Protein AF-A0A5J4PKK9-F1 (afdb_monomer_lite)

Structure (mmCIF, N/CA/C/O backbone):
data_AF-A0A5J4PKK9-F1
#
_entry.id   AF-A0A5J4PKK9-F1
#
loop_
_atom_site.group_PDB
_atom_site.id
_atom_site.type_symbol
_atom_site.label_atom_id
_atom_site.label_alt_id
_atom_site.label_comp_id
_atom_site.label_asym_id
_atom_site.label_entity_id
_atom_site.label_seq_id
_atom_site.pdbx_PDB_ins_code
_atom_site.Cartn_x
_atom_site.Cartn_y
_atom_site.Cartn_z
_atom_site.occupancy
_atom_site.B_iso_or_equiv
_atom_site.auth_seq_id
_atom_site.auth_comp_id
_atom_site.auth_asym_id
_atom_site.auth_atom_id
_atom_site.pdbx_PDB_model_num
ATOM 1 N N . MET A 1 1 ? 4.049 27.918 11.240 1.00 33.69 1 MET A N 1
ATOM 2 C CA . MET A 1 1 ? 5.369 27.566 10.671 1.00 33.69 1 MET A CA 1
ATOM 3 C C . MET A 1 1 ? 5.113 26.738 9.426 1.00 33.69 1 MET A C 1
ATOM 5 O O . MET A 1 1 ? 4.604 25.637 9.553 1.00 33.69 1 MET A O 1
ATOM 9 N N . GLY A 1 2 ? 5.313 27.313 8.240 1.00 38.47 2 GLY A N 1
ATOM 10 C CA . GL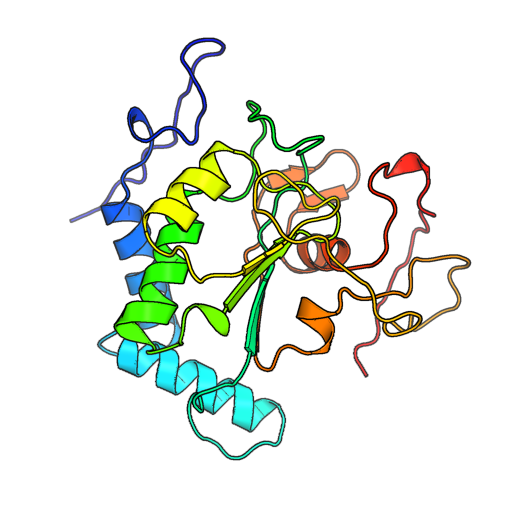Y A 1 2 ? 5.021 26.633 6.977 1.00 38.47 2 GLY A CA 1
ATOM 11 C C . GLY A 1 2 ? 6.139 25.664 6.612 1.00 38.47 2 GLY A C 1
ATOM 12 O O . GLY A 1 2 ? 7.240 26.099 6.280 1.00 38.47 2 GLY A O 1
ATOM 13 N N . THR A 1 3 ? 5.862 24.365 6.658 1.00 41.06 3 THR A N 1
ATOM 14 C CA . THR A 1 3 ? 6.683 23.339 6.014 1.00 41.06 3 THR A CA 1
ATOM 15 C C . THR A 1 3 ? 6.528 23.499 4.504 1.00 41.06 3 THR A C 1
ATOM 17 O O . THR A 1 3 ? 5.522 23.128 3.905 1.00 41.06 3 THR A O 1
ATOM 20 N N . ARG A 1 4 ? 7.515 24.135 3.864 1.00 40.94 4 ARG A N 1
ATOM 21 C CA . ARG A 1 4 ? 7.637 24.097 2.405 1.00 40.94 4 ARG A CA 1
ATOM 22 C C . ARG A 1 4 ? 8.024 22.671 2.023 1.00 40.94 4 ARG A C 1
ATOM 24 O O . ARG A 1 4 ? 9.187 22.308 2.175 1.00 40.94 4 ARG A O 1
ATOM 31 N N . PHE A 1 5 ? 7.074 21.900 1.496 1.00 39.59 5 PHE A N 1
ATOM 32 C CA . PHE A 1 5 ? 7.397 20.771 0.627 1.00 39.59 5 PHE A CA 1
ATOM 33 C C . PHE A 1 5 ? 8.309 21.306 -0.483 1.00 39.59 5 PHE A C 1
ATOM 35 O O . PHE A 1 5 ? 7.876 22.082 -1.336 1.00 39.59 5 PHE A O 1
ATOM 42 N N . ARG A 1 6 ? 9.603 20.981 -0.427 1.00 44.03 6 ARG A N 1
ATOM 43 C CA . ARG A 1 6 ? 10.509 21.242 -1.545 1.00 44.03 6 ARG A CA 1
ATOM 44 C C . ARG A 1 6 ? 10.214 20.185 -2.601 1.00 44.03 6 ARG A C 1
ATOM 46 O O . ARG A 1 6 ? 10.332 18.999 -2.312 1.00 44.03 6 ARG A O 1
ATOM 53 N N . CYS A 1 7 ? 9.829 20.608 -3.805 1.00 43.31 7 CYS A N 1
ATOM 54 C CA . CYS A 1 7 ? 9.870 19.711 -4.956 1.00 43.31 7 CYS A CA 1
ATOM 55 C C . CYS A 1 7 ? 11.296 19.167 -5.089 1.00 43.31 7 CYS A C 1
ATOM 57 O O . CYS A 1 7 ? 12.259 19.937 -5.049 1.00 43.31 7 CYS A O 1
ATOM 59 N N . CYS A 1 8 ? 11.418 17.847 -5.215 1.00 56.38 8 CYS A N 1
ATOM 60 C CA . CYS A 1 8 ? 12.684 17.194 -5.509 1.00 56.38 8 CYS A CA 1
ATOM 61 C C . CYS A 1 8 ? 13.122 17.622 -6.914 1.00 56.38 8 CYS A C 1
ATOM 63 O O . CYS A 1 8 ? 12.529 17.190 -7.898 1.00 56.38 8 CYS A O 1
ATOM 65 N N . ASN A 1 9 ? 14.141 18.475 -7.010 1.00 57.81 9 ASN A N 1
ATOM 66 C CA . ASN A 1 9 ? 14.854 18.689 -8.263 1.00 57.81 9 ASN A CA 1
ATOM 67 C C . ASN A 1 9 ? 16.024 17.708 -8.282 1.00 57.81 9 ASN A C 1
ATOM 69 O O . ASN A 1 9 ? 17.019 17.924 -7.590 1.00 57.81 9 ASN A O 1
ATOM 73 N N . VAL A 1 10 ? 15.876 16.620 -9.034 1.00 62.44 10 VAL A N 1
ATOM 74 C CA . VAL A 1 10 ? 16.968 15.687 -9.313 1.00 62.44 10 VAL A CA 1
ATOM 75 C C . VAL A 1 10 ? 17.405 15.898 -10.751 1.00 62.44 10 VAL A C 1
ATOM 77 O O . VAL A 1 10 ? 16.594 15.804 -11.669 1.00 62.44 10 VAL A O 1
ATOM 80 N N . GLU A 1 11 ? 18.677 16.235 -10.937 1.00 68.38 11 GLU A N 1
ATOM 81 C CA . GLU A 1 11 ? 19.290 16.271 -12.262 1.00 68.38 11 GLU A CA 1
ATOM 82 C C . GLU A 1 11 ? 19.591 14.843 -12.728 1.00 68.38 11 GLU A C 1
ATOM 84 O O . GLU A 1 11 ? 19.991 13.990 -11.930 1.00 68.38 11 GLU A O 1
ATOM 89 N N . ILE A 1 12 ? 19.413 14.590 -14.027 1.00 67.38 12 ILE A N 1
ATOM 90 C CA . ILE A 1 12 ? 19.696 13.288 -14.646 1.00 67.38 12 ILE A CA 1
ATOM 91 C C . ILE A 1 12 ? 21.139 12.876 -14.314 1.00 67.38 12 ILE A C 1
ATOM 93 O O . ILE A 1 12 ? 22.075 13.653 -14.506 1.00 67.38 12 ILE A O 1
ATOM 97 N N . GLY A 1 13 ? 21.317 11.654 -13.805 1.00 70.81 13 GLY A N 1
ATOM 98 C CA . GLY A 1 13 ? 22.627 11.105 -13.438 1.00 70.81 13 GLY A CA 1
ATOM 99 C C . GLY A 1 13 ? 23.162 11.492 -12.050 1.00 70.81 13 GLY A C 1
ATOM 100 O O . GLY A 1 13 ? 24.255 11.055 -11.700 1.00 70.81 13 GLY A O 1
ATOM 101 N N . GLN A 1 14 ? 22.424 12.261 -11.237 1.00 79.31 14 GLN A N 1
ATOM 102 C CA . GLN A 1 14 ? 22.826 12.624 -9.860 1.00 79.31 14 GLN A CA 1
ATOM 103 C C . GLN A 1 14 ? 22.218 11.717 -8.767 1.00 79.31 14 GLN A C 1
ATOM 105 O O . GLN A 1 14 ? 22.434 11.927 -7.567 1.00 79.31 14 GLN A O 1
ATOM 110 N N . GLY A 1 15 ? 21.474 10.687 -9.171 1.00 84.69 15 GLY A N 1
ATOM 111 C CA . GLY A 1 15 ? 20.795 9.731 -8.296 1.00 84.69 15 GLY A CA 1
ATOM 112 C C . GLY A 1 15 ? 19.304 9.639 -8.603 1.00 84.69 15 GLY A C 1
ATOM 113 O O . GLY A 1 15 ? 18.822 10.191 -9.589 1.00 84.69 15 GLY A O 1
ATOM 114 N N . TYR A 1 16 ? 18.567 8.955 -7.737 1.00 90.44 16 TYR A N 1
ATOM 115 C CA . TYR A 1 16 ? 17.128 8.770 -7.857 1.00 90.44 16 TYR A CA 1
ATOM 116 C C . TYR A 1 16 ? 16.347 9.721 -6.951 1.00 90.44 16 TYR A C 1
ATOM 118 O O . TYR A 1 16 ? 16.724 9.975 -5.806 1.00 90.44 16 TYR A O 1
ATOM 126 N N . TRP A 1 17 ? 15.196 10.197 -7.435 1.00 90.75 17 TRP A N 1
ATOM 127 C CA . TRP A 1 17 ? 14.310 11.119 -6.709 1.00 90.75 17 TRP A CA 1
ATOM 128 C C . TRP A 1 17 ? 13.837 10.596 -5.356 1.00 90.75 17 TRP A C 1
ATOM 130 O O . TRP A 1 17 ? 13.489 11.399 -4.498 1.00 90.75 17 TRP A O 1
ATOM 140 N N . PHE A 1 18 ? 13.820 9.278 -5.158 1.00 92.31 18 PHE A N 1
ATOM 141 C CA . PHE A 1 18 ? 13.386 8.635 -3.921 1.00 92.31 18 PHE A CA 1
ATOM 142 C C . PHE A 1 18 ? 14.517 8.429 -2.906 1.00 92.31 18 PHE A C 1
ATOM 144 O O . PHE A 1 18 ? 14.259 7.893 -1.835 1.00 92.31 18 PHE A O 1
ATOM 151 N N . GLU A 1 19 ? 15.760 8.822 -3.198 1.00 92.81 19 GLU A N 1
ATOM 152 C CA . GLU A 1 19 ? 16.855 8.708 -2.230 1.00 92.81 19 GLU A CA 1
ATOM 153 C C . GLU A 1 19 ? 16.626 9.598 -0.995 1.00 92.81 19 GLU A C 1
ATOM 155 O O . GLU A 1 19 ? 16.012 10.668 -1.065 1.00 92.81 19 GLU A O 1
ATOM 160 N N . ASP A 1 20 ? 17.186 9.190 0.149 1.00 92.94 20 ASP A N 1
ATOM 161 C CA . ASP A 1 20 ? 17.054 9.911 1.425 1.00 92.94 20 ASP A CA 1
ATOM 162 C C . ASP A 1 20 ? 17.622 11.338 1.372 1.00 92.94 20 ASP A C 1
ATOM 164 O O . ASP A 1 20 ? 17.128 12.229 2.056 1.00 92.94 20 ASP A O 1
ATOM 168 N N . LYS A 1 21 ? 18.617 11.605 0.519 1.00 91.12 21 LYS A N 1
ATOM 169 C CA . LYS A 1 21 ? 19.176 12.959 0.354 1.00 91.12 21 LYS A CA 1
ATOM 170 C C . LYS A 1 21 ? 18.181 13.960 -0.252 1.00 91.12 21 LYS A C 1
ATOM 172 O O . LYS A 1 21 ? 18.365 15.165 -0.091 1.00 91.12 21 LYS A O 1
ATOM 177 N N . TYR A 1 22 ? 17.130 13.475 -0.916 1.00 90.31 22 TYR A N 1
ATOM 178 C CA . TYR A 1 22 ? 16.074 14.298 -1.511 1.00 90.31 22 TYR A CA 1
ATOM 179 C C . TYR A 1 22 ? 14.757 14.254 -0.724 1.00 90.31 22 TYR A C 1
ATOM 181 O O . TYR A 1 22 ? 13.879 15.078 -0.969 1.00 90.31 22 TYR A O 1
ATOM 189 N N . ASN A 1 23 ? 14.618 13.344 0.247 1.00 92.69 23 ASN A N 1
ATOM 190 C CA . ASN A 1 23 ? 13.367 13.102 0.965 1.00 92.69 23 ASN A CA 1
ATOM 191 C C . ASN A 1 23 ? 13.578 13.090 2.477 1.00 92.69 23 ASN A C 1
ATOM 193 O O . ASN A 1 23 ? 14.449 12.402 3.000 1.00 92.69 23 ASN A O 1
ATOM 197 N N . ASN A 1 24 ? 12.710 13.782 3.210 1.00 95.06 24 ASN A N 1
ATOM 198 C CA . ASN A 1 24 ? 12.739 13.776 4.666 1.00 95.06 24 ASN A CA 1
ATOM 199 C C . ASN A 1 24 ? 11.670 12.822 5.227 1.00 95.06 24 ASN A C 1
ATOM 201 O O . ASN A 1 24 ? 10.468 13.022 5.034 1.00 95.06 24 ASN A O 1
ATOM 205 N N . GLN A 1 25 ? 12.101 11.785 5.953 1.00 96.88 25 GLN A N 1
ATOM 206 C CA . GLN A 1 25 ? 11.179 10.809 6.544 1.00 96.88 25 GLN A CA 1
ATOM 207 C C . GLN A 1 25 ? 10.268 11.422 7.620 1.00 96.88 25 GLN A C 1
ATOM 209 O O . GLN A 1 25 ? 9.112 11.022 7.730 1.00 96.88 25 GLN A O 1
ATOM 214 N N . ALA A 1 26 ? 10.755 12.386 8.405 1.00 97.12 26 ALA A N 1
ATOM 215 C CA . ALA A 1 26 ? 9.950 13.042 9.433 1.00 97.12 26 ALA A CA 1
ATOM 216 C C . ALA A 1 26 ? 8.824 13.883 8.813 1.00 97.12 26 A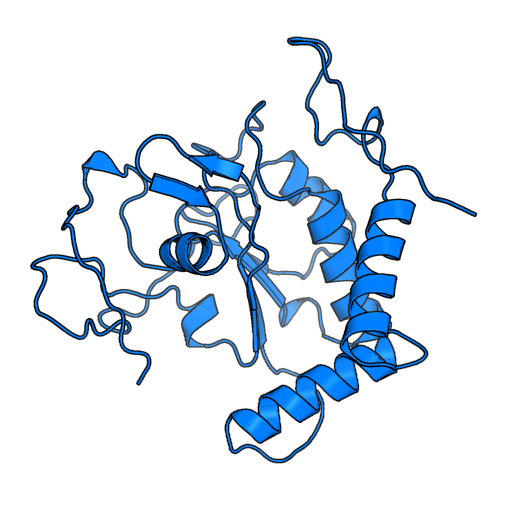LA A C 1
ATOM 218 O O . ALA A 1 26 ? 7.698 13.830 9.304 1.00 97.12 26 ALA A O 1
ATOM 219 N N . ASP A 1 27 ? 9.088 14.564 7.694 1.00 96.31 27 ASP A N 1
ATOM 220 C CA . ASP A 1 27 ? 8.056 15.295 6.946 1.00 96.31 27 ASP A CA 1
ATOM 221 C C . ASP A 1 27 ? 6.990 14.341 6.381 1.00 96.31 27 ASP A C 1
ATOM 223 O O . ASP A 1 27 ? 5.797 14.638 6.433 1.00 96.31 27 ASP A O 1
ATOM 227 N N . CYS A 1 28 ? 7.393 13.156 5.904 1.00 97.12 28 CYS A N 1
ATOM 228 C CA . CYS A 1 28 ? 6.462 12.120 5.441 1.00 97.12 28 CYS A CA 1
ATOM 229 C C . CYS A 1 28 ? 5.603 11.554 6.585 1.00 97.12 28 CYS A C 1
ATOM 231 O O . CYS A 1 28 ? 4.399 11.358 6.419 1.00 97.12 28 CYS A O 1
ATOM 233 N N . ASN A 1 29 ? 6.200 11.331 7.760 1.00 97.81 29 ASN A N 1
ATOM 234 C CA . ASN A 1 29 ? 5.474 10.900 8.957 1.00 97.81 29 ASN A CA 1
ATOM 235 C C . ASN A 1 29 ? 4.462 11.964 9.402 1.00 97.81 29 ASN A C 1
ATOM 237 O O . ASN A 1 29 ? 3.306 11.643 9.673 1.00 97.81 29 ASN A O 1
ATOM 241 N N . TRP A 1 30 ? 4.881 13.232 9.425 1.00 97.44 30 TRP A N 1
ATOM 242 C CA . TRP A 1 30 ? 4.014 14.369 9.722 1.00 97.44 30 TRP A CA 1
ATOM 243 C C . TRP A 1 30 ? 2.875 14.498 8.705 1.00 97.44 30 TRP A C 1
ATOM 245 O O . TRP A 1 30 ? 1.739 14.764 9.082 1.00 97.44 30 TRP A O 1
ATOM 255 N N . PHE A 1 31 ? 3.138 14.258 7.420 1.00 95.81 31 PHE A N 1
ATOM 256 C CA . PHE A 1 31 ? 2.101 14.300 6.394 1.00 95.81 31 PHE A CA 1
ATOM 257 C C . PHE A 1 31 ? 0.998 13.256 6.632 1.00 95.81 31 PHE A C 1
ATOM 259 O O . PHE A 1 31 ? -0.185 13.601 6.568 1.00 95.81 31 PHE A O 1
ATOM 266 N N . ILE A 1 32 ? 1.359 12.005 6.949 1.00 97.62 32 ILE A N 1
ATOM 267 C CA . ILE A 1 32 ? 0.381 10.954 7.288 1.00 97.62 32 ILE A CA 1
ATOM 268 C C . ILE A 1 32 ? -0.390 11.316 8.560 1.00 97.62 32 ILE A C 1
ATOM 270 O O . ILE A 1 32 ? -1.617 11.216 8.570 1.00 97.62 32 ILE A O 1
ATOM 274 N N . ASP A 1 33 ? 0.309 11.792 9.592 1.00 97.56 33 ASP A N 1
ATOM 275 C CA . ASP A 1 33 ? -0.298 12.265 10.837 1.00 97.56 33 ASP A CA 1
ATOM 276 C C . ASP A 1 33 ? -1.378 13.320 10.566 1.00 97.56 33 ASP A C 1
ATOM 278 O O . ASP A 1 33 ? -2.557 13.108 10.845 1.00 97.56 33 ASP A O 1
ATOM 282 N N . GLN A 1 34 ? -1.000 14.427 9.929 1.00 97.62 34 GLN A N 1
ATOM 283 C CA . GLN A 1 34 ? -1.916 15.533 9.667 1.00 97.62 34 GLN A CA 1
ATOM 284 C C . GLN A 1 34 ? -3.068 15.140 8.745 1.00 97.62 34 GLN A C 1
ATOM 286 O O . GLN A 1 34 ? -4.192 15.590 8.963 1.00 97.62 34 GLN A O 1
ATOM 291 N N . THR A 1 35 ? -2.820 14.273 7.760 1.00 96.00 35 THR A N 1
ATOM 292 C CA . THR A 1 35 ? -3.877 13.741 6.891 1.00 96.00 35 THR A CA 1
ATOM 293 C C . THR A 1 35 ? -4.934 13.004 7.708 1.00 96.00 35 THR A C 1
ATOM 295 O O . THR A 1 35 ? -6.127 13.262 7.543 1.00 96.00 35 THR A O 1
ATOM 298 N N . LEU A 1 36 ? -4.513 12.124 8.621 1.00 97.81 36 LEU A N 1
ATOM 299 C CA . LEU A 1 36 ? -5.426 11.379 9.483 1.00 97.81 36 LEU A CA 1
ATOM 300 C C . LEU A 1 36 ? -6.210 12.317 10.402 1.00 97.81 36 LEU A C 1
ATOM 302 O O . LEU A 1 36 ? -7.436 12.256 10.413 1.00 97.81 36 LEU A O 1
ATOM 306 N N . LEU A 1 37 ? -5.526 13.208 11.127 1.00 98.25 37 LEU A N 1
ATOM 307 C CA . LEU A 1 37 ? -6.170 14.101 12.097 1.00 98.25 37 LEU A CA 1
ATOM 308 C C . LEU A 1 37 ? -7.171 15.057 11.443 1.00 98.25 37 LEU A C 1
ATOM 310 O O . LEU A 1 37 ? -8.263 15.253 11.976 1.00 98.25 37 LEU A O 1
ATOM 314 N N . GLN A 1 38 ? -6.833 15.625 10.283 1.00 97.56 38 GLN A N 1
ATOM 315 C CA . GLN A 1 38 ? -7.731 16.528 9.560 1.00 97.56 38 GLN A CA 1
ATOM 316 C C . GLN A 1 38 ? -8.943 15.789 8.990 1.00 97.56 38 GLN A C 1
ATOM 318 O O . GLN A 1 38 ? -10.058 16.301 9.070 1.00 97.56 38 GLN A O 1
ATOM 323 N N . LEU A 1 39 ? -8.749 14.577 8.459 1.00 96.50 39 LEU A N 1
ATOM 324 C CA . LEU A 1 39 ? -9.838 13.770 7.908 1.00 96.50 39 LEU A CA 1
ATOM 325 C C . LEU A 1 39 ? -10.840 13.339 8.987 1.00 96.50 39 LEU A C 1
ATOM 327 O O . LEU A 1 39 ? -12.045 13.298 8.744 1.00 96.50 39 LEU A O 1
ATOM 331 N N . THR A 1 40 ? -10.355 12.990 10.177 1.00 97.44 40 THR A N 1
ATOM 332 C CA . THR A 1 40 ? -11.188 12.419 11.244 1.00 97.44 40 THR A CA 1
ATOM 333 C C . THR A 1 40 ? -11.655 13.451 12.269 1.00 97.44 40 THR A C 1
ATOM 335 O O . THR A 1 40 ? -12.601 13.169 13.016 1.00 97.44 40 THR A O 1
ATOM 338 N N . GLY A 1 41 ? -11.008 14.618 12.336 1.00 97.88 41 GLY A N 1
ATOM 339 C CA . GLY A 1 41 ? -11.207 15.631 13.373 1.00 97.88 41 GLY A CA 1
ATOM 340 C C . GLY A 1 41 ? -10.727 15.192 14.763 1.00 97.88 41 GLY A C 1
ATOM 341 O O . GLY A 1 41 ? -11.224 15.697 15.768 1.00 97.88 41 GLY A O 1
ATOM 342 N N . THR A 1 42 ? -9.832 14.203 14.848 1.00 98.00 42 THR A N 1
ATOM 343 C CA . THR A 1 42 ? -9.319 13.669 16.124 1.00 98.00 42 THR A CA 1
ATOM 344 C C . THR A 1 42 ? -7.995 14.316 16.527 1.00 98.00 42 THR A C 1
ATOM 346 O O . THR A 1 42 ? -7.361 15.000 15.733 1.00 98.00 42 THR A O 1
ATOM 349 N N . GLN A 1 43 ? -7.554 14.072 17.764 1.00 96.00 43 GLN A N 1
ATOM 350 C CA . GLN A 1 43 ? -6.359 14.715 18.334 1.00 96.00 43 GLN A CA 1
ATOM 351 C C . GLN A 1 43 ? -5.077 13.870 18.230 1.00 96.00 43 GLN A C 1
ATOM 353 O O . GLN A 1 43 ? -3.992 14.371 18.499 1.00 96.00 43 GLN A O 1
ATOM 358 N N . ASN A 1 44 ? -5.184 12.583 17.887 1.00 97.75 44 ASN A N 1
ATOM 359 C CA . ASN A 1 44 ? -4.037 11.694 17.660 1.00 97.75 44 ASN A CA 1
ATOM 360 C C . ASN A 1 44 ? -4.392 10.553 16.690 1.00 97.75 44 ASN A C 1
ATOM 362 O O . ASN A 1 44 ? -5.570 10.262 16.459 1.00 97.75 44 ASN A O 1
ATOM 366 N N . GLN A 1 45 ? -3.363 9.902 16.139 1.00 98.00 45 GLN A N 1
ATOM 367 C CA . GLN A 1 45 ? -3.507 8.860 15.115 1.00 98.00 45 GLN A CA 1
ATOM 368 C C . GLN A 1 45 ? -4.248 7.624 15.618 1.00 98.00 45 GLN A C 1
ATOM 370 O O . GLN A 1 45 ? -5.079 7.086 14.894 1.00 98.00 45 GLN A O 1
ATOM 375 N N . LYS A 1 46 ? -4.020 7.202 16.867 1.00 98.12 46 LYS A N 1
ATOM 376 C CA . LYS A 1 46 ? -4.745 6.073 17.466 1.00 98.12 46 LYS A CA 1
ATOM 377 C C . LYS A 1 46 ? -6.262 6.287 17.432 1.00 98.12 46 LYS A C 1
ATOM 379 O O . LYS A 1 46 ? -7.012 5.398 17.031 1.00 98.12 46 LYS A O 1
ATOM 384 N N . GLN A 1 47 ? -6.723 7.480 17.813 1.00 98.25 47 GLN A N 1
ATOM 385 C CA . GLN A 1 47 ? -8.138 7.850 17.714 1.00 98.25 47 GLN A CA 1
ATOM 386 C C . GLN A 1 47 ? -8.604 7.952 16.257 1.00 98.25 47 GLN A C 1
ATOM 388 O O . GLN A 1 47 ? -9.708 7.504 15.946 1.00 98.25 47 GLN A O 1
ATOM 393 N N . ALA A 1 48 ? -7.775 8.511 15.369 1.00 98.44 48 ALA A N 1
ATOM 394 C CA . ALA A 1 48 ? -8.094 8.637 13.951 1.00 98.44 48 ALA A CA 1
ATOM 395 C C . ALA A 1 48 ? -8.347 7.265 13.308 1.00 98.44 48 ALA A C 1
ATOM 397 O O . ALA A 1 48 ? -9.414 7.041 12.738 1.00 98.44 48 ALA A O 1
ATOM 398 N N . TRP A 1 49 ? -7.418 6.322 13.472 1.00 98.50 49 TRP A N 1
ATOM 399 C CA . TRP A 1 49 ? -7.552 4.958 12.966 1.00 98.50 49 TRP A CA 1
ATOM 400 C C . TRP A 1 49 ? -8.753 4.236 13.564 1.00 98.50 49 TRP A C 1
ATOM 402 O O . TRP A 1 49 ? -9.549 3.666 12.822 1.00 98.50 49 TRP A O 1
ATOM 412 N N . GLY A 1 50 ? -8.950 4.323 14.884 1.00 98.12 50 GLY A N 1
ATOM 413 C CA . GLY A 1 50 ? -10.125 3.746 15.540 1.00 98.12 50 GLY A CA 1
ATOM 414 C C . GLY A 1 50 ? -11.442 4.250 14.938 1.00 98.12 50 GLY A C 1
ATOM 415 O O . GLY A 1 50 ? -12.350 3.454 14.683 1.00 98.12 50 GLY A O 1
ATOM 416 N N . LYS A 1 51 ? -11.529 5.554 14.642 1.00 98.25 51 LYS A N 1
ATOM 417 C CA . LYS A 1 51 ? -12.691 6.164 13.986 1.00 98.25 51 LYS A CA 1
ATOM 418 C C . LYS A 1 51 ? -12.846 5.704 12.536 1.00 98.25 51 LYS A C 1
ATOM 420 O O . LYS A 1 51 ? -13.964 5.395 12.138 1.00 98.25 51 LYS A O 1
ATOM 425 N N . LEU A 1 52 ? -11.758 5.619 11.767 1.00 98.06 52 LEU A N 1
ATOM 426 C CA . LEU A 1 52 ? -11.788 5.145 10.378 1.00 98.06 52 LEU A CA 1
ATOM 427 C C . LEU A 1 52 ? -12.246 3.687 10.277 1.00 98.06 52 LEU A C 1
ATOM 429 O O . LEU A 1 52 ? -13.131 3.397 9.477 1.00 98.06 52 LEU A O 1
ATOM 433 N N . PHE A 1 53 ? -11.712 2.791 11.111 1.00 98.31 53 PHE A N 1
ATOM 434 C CA . PHE A 1 53 ? -12.134 1.389 11.138 1.00 98.31 53 PHE A CA 1
ATOM 435 C C . PHE A 1 53 ? -13.598 1.243 11.553 1.00 98.31 53 PHE A C 1
ATOM 437 O O . PHE A 1 53 ? -14.359 0.566 10.869 1.00 98.31 53 PHE A O 1
ATOM 444 N N . SER A 1 54 ? -14.019 1.940 12.614 1.00 97.94 54 SER A N 1
ATOM 445 C CA . SER A 1 54 ? -15.415 1.884 13.076 1.00 97.94 54 SER A CA 1
ATOM 446 C C . SER A 1 54 ? -16.383 2.395 12.013 1.00 97.94 54 SER A C 1
ATOM 448 O O . SER A 1 54 ? -17.394 1.752 11.737 1.00 97.94 54 SER A O 1
ATOM 450 N N . TYR A 1 55 ? -16.037 3.510 11.362 1.00 97.69 55 TYR A N 1
ATOM 451 C CA . TYR A 1 55 ? -16.820 4.066 10.264 1.00 97.69 55 TYR A CA 1
ATOM 452 C C . TYR A 1 55 ? -16.877 3.114 9.066 1.00 97.69 55 TYR A C 1
ATOM 454 O O . TYR A 1 55 ? -17.950 2.889 8.512 1.00 97.69 55 TYR A O 1
ATOM 462 N N . HIS A 1 56 ? -15.743 2.526 8.672 1.00 96.62 56 HIS A N 1
ATOM 463 C CA . HIS A 1 56 ? -15.699 1.546 7.590 1.00 96.62 56 HIS A CA 1
ATOM 464 C C . HIS A 1 56 ? -16.591 0.339 7.896 1.00 96.62 56 HIS A C 1
ATOM 466 O O . HIS A 1 56 ? -17.398 -0.054 7.056 1.00 96.62 56 HIS A O 1
ATOM 472 N N . ASN A 1 57 ? -16.496 -0.213 9.104 1.00 97.12 57 ASN A N 1
ATOM 473 C CA . ASN A 1 57 ? -17.293 -1.359 9.523 1.00 97.12 57 ASN A CA 1
ATOM 474 C C . ASN A 1 57 ? -18.792 -1.043 9.512 1.00 97.12 57 ASN A C 1
ATOM 476 O O . ASN A 1 57 ? -19.566 -1.798 8.927 1.00 97.12 57 ASN A O 1
ATOM 480 N N . GLU A 1 58 ? -19.195 0.111 10.044 1.00 96.88 58 GLU A N 1
ATOM 481 C CA . GLU A 1 58 ? -20.586 0.573 9.995 1.00 96.88 58 GLU A CA 1
ATOM 482 C C . GLU A 1 58 ? -21.103 0.710 8.554 1.00 96.88 58 GLU A C 1
ATOM 484 O O . GLU A 1 58 ? -22.196 0.241 8.235 1.00 96.88 58 GLU A O 1
ATOM 489 N N . LYS A 1 59 ? -20.313 1.306 7.649 1.00 96.44 59 LYS A N 1
ATOM 490 C CA . LYS A 1 59 ? -20.704 1.473 6.238 1.00 96.44 59 LYS A CA 1
ATOM 491 C C . LYS A 1 59 ? -20.785 0.169 5.455 1.00 96.44 59 LYS A C 1
ATOM 493 O O . LYS A 1 59 ? -21.477 0.138 4.443 1.00 96.44 59 LYS A O 1
ATOM 498 N N . ASN A 1 60 ? -20.153 -0.893 5.942 1.00 94.00 60 ASN A N 1
ATOM 499 C CA . ASN A 1 60 ? -20.239 -2.235 5.371 1.00 94.00 60 ASN A CA 1
ATOM 500 C C . ASN A 1 60 ? -21.204 -3.149 6.150 1.00 94.00 60 ASN A C 1
ATOM 502 O O . ASN A 1 60 ? -21.119 -4.370 6.044 1.00 94.00 60 ASN A O 1
ATOM 506 N N . GLY A 1 61 ? -22.114 -2.582 6.954 1.00 94.31 61 GLY A N 1
ATOM 507 C CA . GLY A 1 61 ? -23.150 -3.338 7.670 1.00 94.31 61 GLY A CA 1
ATOM 508 C C . GLY A 1 61 ? -22.634 -4.198 8.829 1.00 94.31 61 GLY A C 1
ATOM 509 O O . GLY A 1 61 ? -23.388 -5.004 9.377 1.00 94.31 61 GLY A O 1
ATOM 510 N N . LYS A 1 62 ? -21.366 -4.037 9.224 1.00 93.12 62 LYS A N 1
ATOM 511 C CA . LYS A 1 62 ? -20.783 -4.654 10.420 1.00 93.12 62 LYS A CA 1
ATOM 512 C C . LYS A 1 62 ? -21.085 -3.783 11.650 1.00 93.12 62 LYS A C 1
ATOM 514 O O . LYS A 1 62 ? -21.519 -2.635 11.547 1.00 93.12 62 LYS A O 1
ATOM 519 N N . ALA A 1 63 ? -20.841 -4.320 12.846 1.00 91.38 63 ALA A N 1
ATOM 520 C CA . ALA A 1 63 ? -20.935 -3.527 14.072 1.00 91.38 63 ALA A CA 1
ATOM 521 C C . ALA A 1 63 ? -19.960 -2.336 14.021 1.00 91.38 63 ALA A C 1
ATOM 523 O O . ALA A 1 63 ? -18.824 -2.502 13.581 1.00 91.38 63 ALA A O 1
ATOM 524 N N . SER A 1 64 ? -20.377 -1.165 14.521 1.00 92.81 64 SER A N 1
ATOM 525 C CA . SER A 1 64 ? -19.530 0.038 14.606 1.00 92.81 64 SER A CA 1
ATOM 526 C C . SER A 1 64 ? -18.458 -0.132 15.693 1.00 92.81 64 SER A C 1
ATOM 528 O O . SER A 1 64 ? -18.562 0.369 16.813 1.00 92.81 64 SER A O 1
ATOM 530 N N . LYS A 1 65 ? -17.457 -0.956 15.385 1.00 93.50 65 LYS A N 1
ATOM 531 C CA . LYS A 1 65 ? -16.297 -1.279 16.215 1.00 93.50 65 LYS A CA 1
ATOM 532 C C . LYS A 1 65 ? -15.030 -1.029 15.410 1.00 93.50 65 LYS A C 1
ATOM 534 O O . LYS A 1 65 ? -15.029 -1.195 14.192 1.00 93.50 65 LYS A O 1
ATOM 539 N N . GLY A 1 66 ? -13.958 -0.654 16.102 1.00 94.69 66 GLY A N 1
ATOM 540 C CA . GLY A 1 66 ? -12.642 -0.501 15.488 1.00 94.69 66 GLY A CA 1
ATOM 541 C C . GLY A 1 66 ? -12.035 -1.838 15.056 1.00 94.69 66 GLY A C 1
ATOM 542 O O . GLY A 1 66 ? -12.664 -2.886 15.191 1.00 94.69 66 GLY A O 1
ATOM 543 N N . TYR A 1 67 ? -10.790 -1.775 14.584 1.00 97.00 67 TYR A N 1
ATOM 544 C CA . TYR A 1 67 ? -10.008 -2.940 14.173 1.00 97.00 67 TYR A CA 1
ATOM 545 C C . TYR A 1 67 ? -9.989 -4.043 15.238 1.00 97.00 67 TYR A C 1
ATOM 547 O O . TYR A 1 67 ? -9.762 -3.788 16.427 1.00 97.00 67 TYR A O 1
ATOM 555 N N . VAL A 1 68 ? -10.184 -5.277 14.787 1.00 95.88 68 VAL A N 1
ATOM 556 C CA . VAL A 1 68 ? -10.061 -6.495 15.580 1.00 95.88 68 VAL A CA 1
ATOM 557 C C . VAL A 1 68 ? -8.770 -7.205 15.189 1.00 95.88 68 VAL A C 1
ATOM 559 O O . VAL A 1 68 ? -8.436 -7.348 14.017 1.00 95.88 68 VAL A O 1
ATOM 562 N N . LYS A 1 69 ? -8.021 -7.673 16.192 1.00 96.38 69 LYS A N 1
ATOM 563 C CA . LYS A 1 69 ? -6.748 -8.361 15.968 1.00 96.38 69 LYS A CA 1
ATOM 564 C C . LYS A 1 69 ? -6.930 -9.549 15.016 1.00 96.38 69 LYS A C 1
ATOM 566 O O . LYS A 1 69 ? -7.701 -10.456 15.317 1.00 96.38 69 LYS A O 1
ATOM 571 N N . GLY A 1 70 ? -6.151 -9.557 13.936 1.00 97.00 70 GLY A N 1
ATOM 572 C CA . GLY A 1 70 ? -6.164 -10.606 12.917 1.00 97.00 70 GLY A CA 1
ATOM 573 C C . GLY A 1 70 ? -6.899 -10.211 11.637 1.00 97.00 70 GLY A C 1
ATOM 574 O O . GLY A 1 70 ? -6.764 -10.922 10.645 1.00 97.00 70 GLY A O 1
ATOM 575 N N . GLU A 1 71 ? -7.634 -9.094 11.635 1.00 98.19 71 GLU A N 1
ATOM 576 C CA . GLU A 1 71 ? -8.205 -8.546 10.403 1.00 98.19 71 GLU A CA 1
ATOM 577 C C . GLU A 1 71 ? -7.090 -8.122 9.432 1.00 98.19 71 GLU A C 1
ATOM 579 O O . GLU A 1 71 ? -6.054 -7.581 9.831 1.00 98.19 71 GLU A O 1
ATOM 584 N N . LYS A 1 72 ? -7.288 -8.373 8.139 1.00 98.69 72 LYS A N 1
ATOM 585 C CA . LYS A 1 72 ? -6.271 -8.151 7.105 1.00 98.69 72 LYS A CA 1
ATOM 586 C C . LYS A 1 72 ? -6.375 -6.747 6.512 1.00 98.69 72 LYS A C 1
ATOM 588 O O . LYS A 1 72 ? -7.455 -6.313 6.109 1.00 98.69 72 LYS A O 1
ATOM 593 N N . ILE A 1 73 ? -5.239 -6.063 6.378 1.00 98.81 73 ILE A N 1
ATOM 594 C CA . ILE A 1 73 ? -5.134 -4.773 5.686 1.00 98.81 73 ILE A CA 1
ATOM 595 C C . ILE A 1 73 ? -4.267 -4.926 4.441 1.00 98.81 73 ILE A C 1
ATOM 597 O O . ILE A 1 73 ? -3.088 -5.265 4.539 1.00 98.81 73 ILE A O 1
ATOM 601 N N . THR A 1 74 ? -4.811 -4.580 3.278 1.00 98.69 74 THR A N 1
ATOM 602 C CA . THR A 1 74 ? -4.049 -4.565 2.024 1.00 98.69 74 THR A CA 1
ATOM 603 C C . THR A 1 74 ? -3.914 -3.146 1.488 1.00 98.69 74 THR A C 1
ATOM 605 O O . THR A 1 74 ? -4.884 -2.402 1.354 1.00 98.69 74 THR A O 1
ATOM 608 N N . ILE A 1 75 ? -2.685 -2.751 1.171 1.00 98.50 75 ILE A N 1
ATOM 609 C CA . ILE A 1 75 ? -2.329 -1.423 0.682 1.00 98.50 75 ILE A CA 1
ATOM 610 C C . ILE A 1 75 ? -1.959 -1.548 -0.794 1.00 98.50 75 ILE A C 1
ATOM 612 O O . ILE A 1 75 ? -0.931 -2.143 -1.122 1.00 98.50 75 ILE A O 1
ATOM 616 N N . LYS A 1 76 ? -2.751 -0.953 -1.695 1.00 97.19 76 LYS A N 1
ATOM 617 C CA . LYS A 1 76 ? -2.366 -0.830 -3.108 1.00 97.19 76 LYS A CA 1
ATOM 618 C C . LYS A 1 76 ? -1.366 0.304 -3.267 1.00 97.19 76 LYS A C 1
ATOM 620 O O . LYS A 1 76 ? -1.763 1.469 -3.355 1.00 97.19 76 LYS A O 1
ATOM 625 N N . ILE A 1 77 ? -0.085 -0.038 -3.340 1.00 95.62 77 ILE A N 1
ATOM 626 C CA . ILE A 1 77 ? 0.972 0.901 -3.728 1.00 95.62 77 ILE A CA 1
ATOM 627 C C . ILE A 1 77 ? 1.017 1.017 -5.252 1.00 95.62 77 ILE A C 1
ATOM 629 O O . ILE A 1 77 ? 0.710 0.064 -5.964 1.00 95.62 77 ILE A O 1
ATOM 633 N N . ASN A 1 78 ? 1.333 2.205 -5.764 1.00 91.75 78 ASN A N 1
ATOM 634 C CA . ASN A 1 78 ? 1.396 2.462 -7.202 1.00 91.75 78 ASN A CA 1
ATOM 635 C C . ASN A 1 78 ? 2.833 2.297 -7.719 1.00 91.75 78 ASN A C 1
ATOM 637 O O . ASN A 1 78 ? 3.661 3.181 -7.515 1.00 91.75 78 ASN A O 1
ATOM 641 N N . GLN A 1 79 ? 3.115 1.181 -8.388 1.00 92.56 79 GLN A N 1
ATOM 642 C CA . GLN A 1 79 ? 4.395 0.871 -9.034 1.00 92.56 79 GLN A CA 1
ATOM 643 C C . GLN A 1 79 ? 4.246 0.816 -10.563 1.00 92.56 79 GLN A C 1
ATOM 645 O O . GLN A 1 79 ? 4.906 0.040 -11.247 1.00 92.56 79 GLN A O 1
ATOM 650 N N . ASN A 1 80 ? 3.337 1.615 -11.133 1.00 87.12 80 ASN A N 1
ATOM 651 C CA . ASN A 1 80 ? 2.888 1.460 -12.520 1.00 87.12 80 ASN A CA 1
ATOM 652 C C . ASN A 1 80 ? 3.987 1.542 -13.591 1.00 87.12 80 ASN A C 1
ATOM 654 O O . ASN A 1 80 ? 3.746 1.061 -14.701 1.00 87.12 80 ASN A O 1
ATOM 658 N N . ASN A 1 81 ? 5.159 2.104 -13.282 1.00 88.12 81 ASN A N 1
ATOM 659 C CA . ASN A 1 81 ? 6.260 2.249 -14.235 1.00 88.12 81 ASN A CA 1
ATOM 660 C C . ASN A 1 81 ? 7.422 1.274 -13.968 1.00 88.12 81 ASN A C 1
ATOM 662 O O . ASN A 1 81 ? 8.534 1.521 -14.425 1.00 88.12 81 ASN A O 1
ATOM 666 N N . THR A 1 82 ? 7.208 0.200 -13.203 1.00 92.38 82 THR A N 1
ATOM 667 C CA . THR A 1 82 ? 8.262 -0.783 -12.922 1.00 92.38 82 THR A CA 1
ATOM 668 C C . THR A 1 82 ? 8.193 -1.983 -13.864 1.00 92.38 82 THR A C 1
ATOM 670 O O . THR A 1 82 ? 7.127 -2.544 -14.134 1.00 92.38 82 THR A O 1
ATOM 673 N N . TYR A 1 83 ? 9.364 -2.406 -14.343 1.00 91.44 83 TYR A N 1
ATOM 674 C CA . TYR A 1 83 ? 9.527 -3.538 -15.268 1.00 91.44 83 TYR A CA 1
ATOM 675 C C . TYR A 1 83 ? 10.314 -4.709 -14.660 1.00 91.44 83 TYR A C 1
ATOM 677 O O . TYR A 1 83 ? 10.379 -5.776 -15.261 1.00 91.44 83 TYR A O 1
ATOM 685 N N . SER A 1 84 ? 10.915 -4.501 -13.488 1.00 95.31 84 SER A N 1
ATOM 686 C CA . SER A 1 84 ? 11.637 -5.492 -12.685 1.00 95.31 84 SER A CA 1
ATOM 687 C C . SER A 1 84 ? 11.756 -4.976 -11.243 1.00 95.31 84 SER A C 1
ATOM 689 O O . SER A 1 84 ? 11.297 -3.866 -10.960 1.00 95.31 84 SER A O 1
ATOM 691 N N . HIS A 1 85 ? 12.387 -5.737 -10.342 1.00 97.38 85 HIS A N 1
ATOM 692 C CA . HIS A 1 85 ? 12.729 -5.246 -9.000 1.00 97.38 85 HIS A CA 1
ATOM 693 C C . HIS A 1 85 ? 13.813 -4.157 -9.010 1.00 97.38 85 HIS A C 1
ATOM 695 O O . HIS A 1 85 ? 13.910 -3.397 -8.049 1.00 97.38 85 HIS A O 1
ATOM 701 N N . SER A 1 86 ? 14.595 -4.029 -10.088 1.00 96.62 86 SER A N 1
ATOM 702 C CA . SER A 1 86 ? 15.619 -2.992 -10.173 1.00 96.62 86 SER A CA 1
ATOM 703 C C . SER A 1 86 ? 15.003 -1.596 -10.148 1.00 96.62 86 SER A C 1
ATOM 705 O O . SER A 1 86 ? 13.983 -1.317 -10.786 1.00 96.62 86 SER A O 1
ATOM 707 N N . ASP A 1 87 ? 15.661 -0.712 -9.409 1.00 94.69 87 ASP A N 1
ATOM 708 C CA . ASP A 1 87 ? 15.293 0.691 -9.314 1.00 94.69 87 ASP A CA 1
ATOM 709 C C . ASP A 1 87 ? 15.408 1.415 -10.668 1.00 94.69 87 ASP A C 1
ATOM 711 O O . ASP A 1 87 ? 16.205 1.054 -11.535 1.00 94.69 87 ASP A O 1
ATOM 715 N N . SER A 1 88 ? 14.591 2.454 -10.853 1.00 90.75 88 SER A N 1
ATOM 716 C CA . SER A 1 88 ? 14.586 3.289 -12.059 1.00 90.75 88 SER A CA 1
ATOM 717 C C . SER A 1 88 ? 14.199 4.727 -11.724 1.00 90.75 88 SER A C 1
ATOM 719 O O . SER A 1 88 ? 13.639 4.997 -10.666 1.00 90.75 88 SER A O 1
ATOM 721 N N . GLU A 1 89 ? 14.456 5.659 -12.640 1.00 87.81 89 GLU A N 1
ATOM 722 C CA . GLU A 1 89 ? 14.139 7.085 -12.459 1.00 87.81 89 GLU A CA 1
ATOM 723 C C . GLU A 1 89 ? 12.630 7.384 -12.473 1.00 87.81 89 GLU A C 1
ATOM 725 O O . GLU A 1 89 ? 12.197 8.490 -12.145 1.00 87.81 89 GLU A O 1
ATOM 730 N N . GLU A 1 90 ? 11.811 6.392 -12.817 1.00 87.06 90 GLU A N 1
ATOM 731 C CA . GLU A 1 90 ? 10.375 6.538 -12.960 1.00 87.06 90 GLU A CA 1
ATOM 732 C C . GLU A 1 90 ? 9.667 6.892 -11.642 1.00 87.06 90 GLU A C 1
ATOM 734 O O . GLU A 1 90 ? 9.968 6.385 -10.556 1.00 87.06 90 GLU A O 1
ATOM 739 N N . LEU A 1 91 ? 8.644 7.743 -11.743 1.00 87.06 91 LEU A N 1
ATOM 740 C CA . LEU A 1 91 ? 7.847 8.176 -10.592 1.00 87.06 91 LEU A CA 1
ATOM 741 C C . LEU A 1 91 ? 6.832 7.108 -10.165 1.00 87.06 91 LEU A C 1
ATOM 743 O O . LEU A 1 91 ? 5.777 6.954 -10.786 1.00 87.06 91 LEU A O 1
ATOM 747 N N . ASN A 1 92 ? 7.130 6.421 -9.068 1.00 90.75 92 ASN A N 1
ATOM 748 C CA . ASN A 1 92 ? 6.275 5.432 -8.409 1.00 90.75 92 ASN A CA 1
ATOM 749 C C . ASN A 1 92 ? 5.898 5.892 -6.985 1.00 90.75 92 ASN A C 1
ATOM 751 O O . ASN A 1 92 ? 6.138 7.040 -6.606 1.00 90.75 92 ASN A O 1
ATOM 755 N N . ALA A 1 93 ? 5.266 5.027 -6.188 1.00 92.38 93 ALA A N 1
ATOM 756 C CA . ALA A 1 93 ? 4.947 5.335 -4.796 1.00 92.38 93 ALA A CA 1
ATOM 757 C C . ALA A 1 93 ? 6.223 5.693 -4.019 1.00 92.38 93 ALA A C 1
ATOM 759 O O . ALA A 1 93 ? 7.202 4.950 -4.063 1.00 92.38 93 ALA A O 1
ATOM 760 N N . SER A 1 94 ? 6.194 6.819 -3.298 1.00 94.56 94 SER A N 1
ATOM 761 C CA . SER A 1 94 ? 7.318 7.252 -2.463 1.00 94.56 94 SER A CA 1
ATOM 762 C C . SER A 1 94 ? 7.597 6.212 -1.369 1.00 94.56 94 SER A C 1
ATOM 764 O O . SER A 1 94 ? 6.713 5.964 -0.540 1.00 94.56 94 SER A O 1
ATOM 766 N N . PRO A 1 95 ? 8.817 5.646 -1.310 1.00 96.94 95 PRO A N 1
ATOM 767 C CA . PRO A 1 95 ? 9.228 4.729 -0.249 1.00 96.94 95 PRO A CA 1
ATOM 768 C C . PRO A 1 95 ? 9.009 5.300 1.156 1.00 96.94 95 PRO A C 1
ATOM 770 O O . PRO A 1 95 ? 8.595 4.587 2.067 1.00 96.94 95 PRO A O 1
ATOM 773 N N . HIS A 1 96 ? 9.229 6.604 1.332 1.00 97.69 96 HIS A N 1
ATOM 774 C CA . HIS A 1 96 ? 9.069 7.303 2.607 1.00 97.69 96 HIS A CA 1
ATOM 775 C C . HIS A 1 96 ? 7.610 7.419 3.034 1.00 97.69 96 HIS A C 1
ATOM 777 O O . HIS A 1 96 ? 7.314 7.251 4.217 1.00 97.69 96 HIS A O 1
ATOM 783 N N . ILE A 1 97 ? 6.697 7.670 2.091 1.00 97.56 97 ILE A N 1
ATOM 784 C CA . ILE A 1 97 ? 5.254 7.724 2.364 1.00 97.56 97 ILE A CA 1
ATOM 785 C C . ILE A 1 97 ? 4.708 6.326 2.660 1.00 97.56 97 ILE A C 1
ATOM 787 O O . ILE A 1 97 ? 3.917 6.170 3.590 1.00 97.56 97 ILE A O 1
ATOM 791 N N . VAL A 1 98 ? 5.163 5.299 1.932 1.00 98.31 98 VAL A N 1
ATOM 792 C CA . VAL A 1 98 ? 4.802 3.903 2.227 1.00 98.31 98 VAL A CA 1
ATOM 793 C C . VAL A 1 98 ? 5.265 3.526 3.634 1.00 98.31 98 VAL A C 1
ATOM 795 O O . VAL A 1 98 ? 4.458 3.051 4.432 1.00 98.31 98 VAL A O 1
ATOM 798 N N . LEU A 1 99 ? 6.525 3.811 3.979 1.00 98.75 99 LEU A N 1
ATOM 799 C CA . LEU A 1 99 ? 7.057 3.547 5.315 1.00 98.75 99 LEU A CA 1
ATOM 800 C C . LEU A 1 99 ? 6.307 4.329 6.408 1.00 98.75 99 LEU A C 1
ATOM 802 O O . LEU A 1 99 ? 6.027 3.770 7.468 1.00 98.75 99 LEU A O 1
ATOM 806 N N . ALA A 1 100 ? 5.952 5.592 6.155 1.00 98.69 100 ALA A N 1
ATOM 807 C CA . ALA A 1 100 ? 5.184 6.418 7.086 1.00 98.69 100 ALA A CA 1
ATOM 808 C C . ALA A 1 100 ? 3.784 5.841 7.347 1.00 98.69 100 ALA A C 1
ATOM 810 O O . ALA A 1 100 ? 3.347 5.775 8.498 1.00 98.69 100 ALA A O 1
ATOM 811 N N . LEU A 1 101 ? 3.095 5.369 6.302 1.00 98.75 101 LEU A N 1
ATOM 812 C CA . LEU A 1 101 ? 1.794 4.720 6.448 1.00 98.75 101 LEU A CA 1
ATOM 813 C C . LEU A 1 101 ? 1.905 3.409 7.236 1.00 98.75 101 LEU A C 1
ATOM 815 O O . LEU A 1 101 ? 1.114 3.188 8.152 1.00 98.75 101 LEU A O 1
ATOM 819 N N . LEU A 1 102 ? 2.892 2.565 6.916 1.00 98.88 102 LEU A N 1
ATOM 820 C CA . LEU A 1 102 ? 3.149 1.331 7.664 1.00 98.88 102 LEU A CA 1
ATOM 821 C C . LEU A 1 102 ? 3.409 1.636 9.143 1.00 98.88 102 LEU A C 1
ATOM 823 O O . LEU A 1 102 ? 2.795 1.028 10.015 1.00 98.88 102 LEU A O 1
ATOM 827 N N . ALA A 1 103 ? 4.253 2.629 9.433 1.00 98.81 103 ALA A N 1
ATOM 828 C CA . ALA A 1 103 ? 4.543 3.044 10.800 1.00 98.81 103 ALA A CA 1
ATOM 829 C C . ALA A 1 103 ? 3.292 3.522 11.545 1.00 98.81 103 ALA A C 1
ATOM 831 O O . ALA A 1 103 ? 3.120 3.171 12.709 1.00 98.81 103 ALA A O 1
ATOM 832 N N . SER A 1 104 ? 2.413 4.273 10.881 1.00 98.75 104 SER A N 1
ATOM 833 C CA . SER A 1 104 ? 1.148 4.729 11.460 1.00 98.75 104 SER A CA 1
ATOM 834 C C . SER A 1 104 ? 0.203 3.559 11.773 1.00 98.75 104 SER A C 1
ATOM 836 O O . SER A 1 104 ? -0.303 3.448 12.889 1.00 98.75 104 SER A O 1
ATOM 838 N N . LEU A 1 105 ? 0.016 2.626 10.835 1.00 98.81 105 LEU A N 1
ATOM 839 C CA . LEU A 1 105 ? -0.825 1.440 11.043 1.00 98.81 105 LEU A CA 1
ATOM 840 C C . LEU A 1 105 ? -0.297 0.539 12.168 1.00 98.81 105 LEU A C 1
ATOM 842 O O . LEU A 1 105 ? -1.059 0.070 13.011 1.00 98.81 105 LEU A O 1
ATOM 846 N N . ILE A 1 106 ? 1.013 0.303 12.202 1.00 98.75 106 ILE A N 1
ATOM 847 C CA . ILE A 1 106 ? 1.618 -0.638 13.149 1.00 98.75 106 ILE A CA 1
ATOM 848 C C . ILE A 1 106 ? 1.718 -0.020 14.544 1.00 98.75 106 ILE A C 1
ATOM 850 O O . ILE A 1 106 ? 1.283 -0.628 15.521 1.00 98.75 106 ILE A O 1
ATOM 854 N N . ASN A 1 107 ? 2.271 1.191 14.653 1.00 98.56 107 ASN A N 1
ATOM 855 C CA . ASN A 1 107 ? 2.589 1.782 15.954 1.00 98.56 107 ASN A CA 1
ATOM 856 C C . ASN A 1 107 ? 1.385 2.490 16.589 1.00 98.56 107 ASN A C 1
ATOM 858 O O . ASN A 1 107 ? 1.232 2.439 17.807 1.00 98.56 107 ASN A O 1
ATOM 862 N N . GLU A 1 108 ? 0.523 3.123 15.786 1.00 98.38 108 GLU A N 1
ATOM 863 C CA . GLU A 1 108 ? -0.586 3.939 16.300 1.00 98.38 108 GLU A CA 1
ATOM 864 C C . GLU A 1 108 ? -1.926 3.208 16.232 1.00 98.38 108 GLU A C 1
ATOM 866 O O . GLU A 1 108 ? -2.719 3.268 17.175 1.00 98.38 108 GLU A O 1
ATOM 871 N N . ALA A 1 109 ? -2.184 2.492 15.132 1.00 98.06 109 ALA A N 1
ATOM 872 C CA . ALA A 1 109 ? -3.408 1.709 14.972 1.00 98.06 109 ALA A CA 1
ATOM 873 C C . ALA A 1 109 ? -3.335 0.329 15.653 1.00 98.06 109 ALA A C 1
ATOM 875 O O . ALA A 1 109 ? -4.372 -0.287 15.899 1.00 98.06 109 ALA A O 1
ATOM 876 N N . GLY A 1 110 ? -2.128 -0.144 15.990 1.00 98.00 110 GLY A N 1
ATOM 877 C CA . GLY A 1 110 ? -1.906 -1.428 16.658 1.00 98.00 110 GLY A CA 1
ATOM 878 C C . GLY A 1 110 ? -2.117 -2.646 15.756 1.00 98.00 110 GLY A C 1
ATOM 879 O O . GLY A 1 110 ? -2.409 -3.735 16.254 1.00 98.00 110 GLY A O 1
ATOM 880 N N . VAL A 1 111 ? -1.999 -2.475 14.437 1.00 98.69 111 VAL A N 1
ATOM 881 C CA . VAL A 1 111 ? -2.137 -3.565 13.466 1.00 98.69 111 VAL A CA 1
ATOM 882 C C . VAL A 1 111 ? -0.853 -4.394 13.460 1.00 98.69 111 VAL A C 1
ATOM 884 O O . VAL A 1 111 ? 0.253 -3.863 13.352 1.00 98.69 111 VAL A O 1
ATOM 887 N N . SER A 1 112 ? -0.990 -5.712 13.580 1.00 98.62 112 SER A N 1
ATOM 888 C CA . SER A 1 112 ? 0.148 -6.629 13.527 1.00 98.62 112 SER A CA 1
ATOM 889 C C . SER A 1 112 ? 0.740 -6.661 12.114 1.00 98.62 112 SER A C 1
ATOM 891 O O . SER A 1 112 ? -0.001 -6.678 11.133 1.00 98.62 112 SER A O 1
ATOM 893 N N . GLN A 1 113 ? 2.071 -6.655 12.001 1.00 98.75 113 GLN A N 1
ATOM 894 C CA . GLN A 1 113 ? 2.778 -6.555 10.716 1.00 98.75 113 GLN A CA 1
ATOM 895 C C . GLN A 1 113 ? 2.349 -7.643 9.725 1.00 98.75 113 GLN A C 1
ATOM 897 O O . GLN A 1 113 ? 2.080 -7.345 8.566 1.00 98.75 113 GLN A O 1
ATOM 902 N N . GLU A 1 114 ? 2.201 -8.874 10.209 1.00 98.62 114 GLU A N 1
ATOM 903 C CA . GLU A 1 114 ? 1.801 -10.051 9.440 1.00 98.62 114 GLU A CA 1
ATOM 904 C C . GLU A 1 114 ? 0.381 -9.958 8.861 1.00 98.62 114 GLU A C 1
ATOM 906 O O . GLU A 1 114 ? 0.047 -10.680 7.924 1.00 98.62 114 GLU A O 1
ATOM 911 N N . CYS A 1 115 ? -0.450 -9.055 9.393 1.00 98.81 115 CYS A N 1
ATOM 912 C CA . CYS A 1 115 ? -1.794 -8.773 8.891 1.00 98.81 115 CYS A CA 1
ATOM 913 C C . CYS A 1 115 ? -1.800 -7.681 7.810 1.00 98.81 115 CYS A C 1
ATOM 915 O O . CYS A 1 115 ? -2.854 -7.387 7.248 1.00 98.81 115 CYS A O 1
ATOM 917 N N . ILE A 1 116 ? -0.648 -7.069 7.512 1.00 98.88 116 ILE A N 1
ATOM 918 C CA . ILE A 1 116 ? -0.513 -6.022 6.500 1.00 98.88 116 ILE A CA 1
ATOM 919 C C . ILE A 1 116 ? 0.124 -6.607 5.242 1.00 98.88 116 ILE A C 1
ATOM 921 O O . ILE A 1 116 ? 1.163 -7.269 5.298 1.00 98.88 116 ILE A O 1
ATOM 925 N N . THR A 1 117 ? -0.477 -6.311 4.091 1.00 98.88 117 THR A N 1
ATOM 926 C CA . THR A 1 117 ? 0.102 -6.590 2.775 1.00 98.88 117 THR A CA 1
ATOM 927 C C . THR A 1 117 ? 0.276 -5.293 1.990 1.00 98.88 117 THR A C 1
ATOM 929 O O . THR A 1 117 ? -0.705 -4.657 1.614 1.00 98.88 117 THR A O 1
ATOM 932 N N . ALA A 1 118 ? 1.516 -4.892 1.712 1.00 98.62 118 ALA A N 1
ATOM 933 C CA . ALA A 1 118 ? 1.823 -3.813 0.775 1.00 98.62 118 ALA A CA 1
ATOM 934 C C . ALA A 1 118 ? 2.007 -4.414 -0.623 1.00 98.62 118 ALA A C 1
ATOM 936 O O . ALA A 1 118 ? 2.945 -5.183 -0.840 1.00 98.62 118 ALA A O 1
ATOM 937 N N . ALA A 1 119 ? 1.100 -4.098 -1.552 1.00 98.00 119 ALA A N 1
ATOM 938 C CA . ALA A 1 119 ? 0.992 -4.832 -2.807 1.00 98.00 119 ALA A CA 1
ATOM 939 C C . ALA A 1 119 ? 0.888 -3.968 -4.067 1.00 98.00 119 ALA A C 1
ATOM 941 O O . ALA A 1 119 ? 0.170 -2.966 -4.092 1.00 98.00 119 ALA A O 1
ATOM 942 N N . ASP A 1 120 ? 1.507 -4.446 -5.148 1.00 96.38 120 ASP A N 1
ATOM 943 C CA . ASP A 1 120 ? 1.137 -4.111 -6.528 1.00 96.38 120 ASP A CA 1
ATOM 944 C C . ASP A 1 120 ? 1.096 -5.379 -7.410 1.00 96.38 120 ASP A C 1
ATOM 946 O O . ASP A 1 120 ? 2.107 -5.756 -7.998 1.00 96.38 120 ASP A O 1
ATOM 950 N N . PRO A 1 121 ? -0.063 -6.058 -7.525 1.00 96.00 121 PRO A N 1
ATOM 951 C CA . PRO A 1 121 ? -0.179 -7.354 -8.214 1.00 96.00 121 PRO A CA 1
ATOM 952 C C . PRO A 1 121 ? 0.171 -7.354 -9.707 1.00 96.00 121 PRO A C 1
ATOM 954 O O . PRO A 1 121 ? 0.432 -8.407 -10.290 1.00 96.00 121 PRO A O 1
ATOM 957 N N . SER A 1 122 ? 0.134 -6.184 -10.344 1.00 93.56 122 SER A N 1
ATOM 958 C CA . SER A 1 122 ? 0.370 -6.028 -11.783 1.00 93.56 122 SER A CA 1
ATOM 959 C C . SER A 1 122 ? 1.778 -5.538 -12.128 1.00 93.56 122 SER A C 1
ATOM 961 O O . SER A 1 122 ? 2.111 -5.398 -13.309 1.00 93.56 122 SER A O 1
ATOM 963 N N . ARG A 1 123 ? 2.583 -5.208 -11.114 1.00 94.19 123 ARG A N 1
ATOM 964 C CA . ARG A 1 123 ? 3.887 -4.549 -11.244 1.00 94.19 123 ARG A CA 1
ATOM 965 C C . ARG A 1 123 ? 4.895 -5.149 -10.274 1.00 94.19 123 ARG A C 1
ATOM 967 O O . ARG A 1 123 ? 4.618 -6.157 -9.642 1.00 94.19 123 ARG A O 1
ATOM 974 N N . HIS A 1 124 ? 6.069 -4.540 -10.203 1.00 96.38 124 HIS A N 1
ATOM 975 C CA . HIS A 1 124 ? 7.191 -4.983 -9.385 1.00 96.38 124 HIS A CA 1
ATOM 976 C C . HIS A 1 124 ? 7.438 -3.968 -8.273 1.00 96.38 124 HIS A C 1
ATOM 978 O O . HIS A 1 124 ? 7.418 -2.759 -8.525 1.00 96.38 124 HIS A O 1
ATOM 984 N N . ILE A 1 125 ? 7.687 -4.431 -7.053 1.00 97.88 125 ILE A N 1
ATOM 985 C CA . ILE A 1 125 ? 8.133 -3.550 -5.972 1.00 97.88 125 ILE A CA 1
ATOM 986 C C . ILE A 1 125 ? 9.638 -3.334 -6.136 1.00 97.88 125 ILE A C 1
ATOM 988 O O . ILE A 1 125 ? 10.391 -4.302 -6.093 1.00 97.88 125 ILE A O 1
ATOM 992 N N . THR A 1 126 ? 10.104 -2.093 -6.289 1.00 97.81 126 THR A N 1
ATOM 993 C CA . THR A 1 126 ? 11.543 -1.857 -6.503 1.00 97.81 126 THR A CA 1
ATOM 994 C C . THR A 1 126 ? 12.385 -2.109 -5.252 1.00 97.81 126 THR A C 1
ATOM 996 O O . THR A 1 126 ? 11.868 -2.136 -4.129 1.00 97.81 126 THR A O 1
ATOM 999 N N . ASP A 1 127 ? 13.682 -2.335 -5.443 1.00 98.06 127 ASP A N 1
ATOM 1000 C CA . ASP A 1 127 ? 14.643 -2.643 -4.383 1.00 98.06 127 ASP A CA 1
ATOM 1001 C C . ASP A 1 127 ? 14.731 -1.545 -3.338 1.00 98.06 127 ASP A C 1
ATOM 1003 O O . ASP A 1 127 ? 14.680 -1.849 -2.145 1.00 98.06 127 ASP A O 1
ATOM 1007 N N . PHE A 1 128 ? 14.767 -0.274 -3.735 1.00 97.50 128 PHE A N 1
ATOM 1008 C CA . PHE A 1 128 ? 14.812 0.809 -2.764 1.00 97.50 128 PHE A CA 1
ATOM 1009 C C . PHE A 1 128 ? 13.563 0.836 -1.874 1.00 97.50 128 PHE A C 1
ATOM 1011 O O . PHE A 1 128 ? 13.679 0.958 -0.652 1.00 97.50 128 PHE A O 1
ATOM 1018 N N . LEU A 1 129 ? 12.362 0.693 -2.455 1.00 98.06 129 LEU A N 1
ATOM 1019 C CA . LEU A 1 129 ? 11.118 0.677 -1.678 1.00 98.06 129 LEU A CA 1
ATOM 1020 C C . LEU A 1 129 ? 11.100 -0.503 -0.710 1.00 98.06 129 LEU A C 1
ATOM 1022 O O . LEU A 1 129 ? 10.865 -0.313 0.487 1.00 98.06 129 LEU A O 1
ATOM 1026 N N . TYR A 1 130 ? 11.370 -1.700 -1.230 1.00 98.62 130 TYR A N 1
ATOM 1027 C CA . TYR A 1 1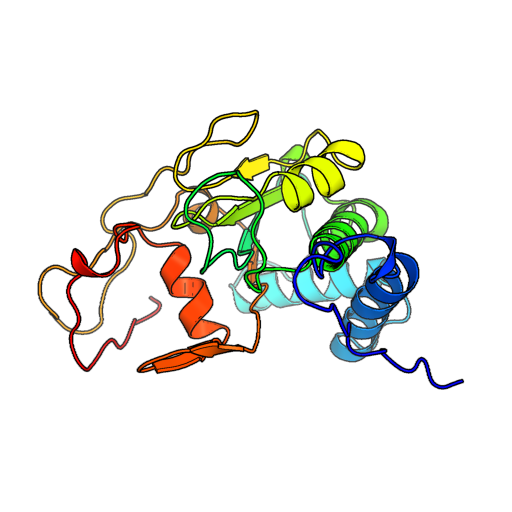30 ? 11.382 -2.929 -0.452 1.00 98.62 130 TYR A CA 1
ATOM 1028 C C . TYR A 1 130 ? 12.384 -2.848 0.698 1.00 98.62 130 TYR A C 1
ATOM 1030 O O . TYR A 1 130 ? 11.978 -2.965 1.852 1.00 98.62 130 TYR A O 1
ATOM 1038 N N . ASN A 1 131 ? 13.654 -2.547 0.411 1.00 98.56 131 ASN A N 1
ATOM 1039 C CA . ASN A 1 131 ? 14.727 -2.488 1.405 1.00 98.56 131 ASN A CA 1
ATOM 1040 C C . ASN A 1 131 ? 14.451 -1.441 2.490 1.00 98.56 131 ASN A C 1
ATOM 1042 O O . ASN A 1 131 ? 14.666 -1.703 3.676 1.00 98.56 131 ASN A O 1
ATOM 1046 N N . LYS A 1 132 ? 13.911 -0.275 2.111 1.00 98.00 132 LYS A N 1
ATOM 1047 C CA . LYS A 1 132 ? 13.545 0.770 3.072 1.00 98.00 132 LYS A CA 1
ATOM 1048 C C . LYS A 1 132 ? 12.441 0.314 4.027 1.00 98.00 132 LYS A C 1
ATOM 1050 O O . LYS A 1 132 ? 12.511 0.602 5.222 1.00 98.00 132 LYS A O 1
ATOM 1055 N N . CYS A 1 133 ? 11.423 -0.377 3.518 1.00 98.62 133 CYS A N 1
ATOM 1056 C CA . CYS A 1 133 ? 10.280 -0.793 4.327 1.00 98.62 133 CYS A CA 1
ATOM 1057 C C . CYS A 1 133 ? 10.592 -2.043 5.158 1.00 98.62 133 CYS A C 1
ATOM 1059 O O . CYS A 1 133 ? 10.370 -2.039 6.371 1.00 98.62 133 CYS A O 1
ATOM 1061 N N . ILE A 1 134 ? 11.169 -3.081 4.544 1.00 98.25 134 ILE A N 1
ATOM 1062 C CA . ILE A 1 134 ? 11.492 -4.339 5.226 1.00 98.25 134 ILE A CA 1
ATOM 1063 C C . ILE A 1 134 ? 12.544 -4.145 6.321 1.00 98.25 134 ILE A C 1
ATOM 1065 O O . ILE A 1 134 ? 12.448 -4.772 7.373 1.00 98.25 134 ILE A O 1
ATOM 1069 N N . GLY A 1 135 ? 13.484 -3.207 6.140 1.00 97.75 135 GLY A N 1
ATOM 1070 C CA . GLY A 1 135 ? 14.476 -2.861 7.159 1.00 97.75 135 GLY A CA 1
ATOM 1071 C C . GLY A 1 135 ? 13.864 -2.329 8.461 1.00 97.75 135 GLY A C 1
ATOM 1072 O O . GLY A 1 135 ? 14.495 -2.413 9.514 1.00 97.75 135 GLY A O 1
ATOM 1073 N N . ARG A 1 136 ? 12.626 -1.813 8.421 1.00 98.31 136 ARG A N 1
ATOM 1074 C CA . ARG A 1 136 ? 11.895 -1.351 9.611 1.00 98.31 136 ARG A CA 1
ATOM 1075 C C . ARG A 1 136 ? 10.790 -2.308 10.051 1.00 98.31 136 ARG A C 1
ATOM 1077 O O . ARG A 1 136 ? 10.589 -2.469 11.256 1.00 98.31 136 ARG A O 1
ATOM 1084 N N . PHE A 1 137 ? 10.081 -2.905 9.099 1.00 98.75 137 PHE A N 1
ATOM 1085 C CA . PHE A 1 137 ? 8.925 -3.768 9.326 1.00 98.75 137 PHE A CA 1
ATOM 1086 C C . PHE A 1 137 ? 9.099 -5.090 8.562 1.00 98.75 137 PHE A C 1
ATOM 1088 O O . PHE A 1 137 ? 8.526 -5.258 7.479 1.00 98.75 137 PHE A O 1
ATOM 1095 N N . PRO A 1 138 ? 9.922 -6.014 9.097 1.00 98.56 138 PRO A N 1
ATOM 1096 C CA . PRO A 1 138 ? 10.316 -7.236 8.398 1.00 98.56 138 PRO A CA 1
ATOM 1097 C C . PRO A 1 138 ? 9.193 -8.267 8.262 1.00 98.56 138 PRO A C 1
ATOM 1099 O O . PRO A 1 138 ? 9.285 -9.146 7.415 1.00 98.56 138 PRO A O 1
ATOM 1102 N N . ASN A 1 139 ? 8.135 -8.164 9.072 1.00 98.75 139 ASN A N 1
ATOM 1103 C CA . ASN A 1 139 ? 7.031 -9.125 9.074 1.00 98.75 139 ASN A CA 1
ATOM 1104 C C . ASN A 1 139 ? 5.831 -8.654 8.234 1.00 98.75 139 ASN A C 1
ATOM 1106 O O . ASN A 1 139 ? 4.796 -9.314 8.234 1.00 98.75 139 ASN A O 1
ATOM 1110 N N . VAL A 1 140 ? 5.936 -7.505 7.555 1.00 98.88 140 VAL A N 1
ATOM 1111 C CA . VAL A 1 140 ? 4.928 -7.055 6.584 1.00 98.88 140 VAL A CA 1
ATOM 1112 C C . VAL A 1 140 ? 5.064 -7.874 5.307 1.00 98.88 140 VAL A C 1
ATOM 1114 O O . VAL A 1 140 ? 6.171 -8.136 4.838 1.00 98.88 140 VAL A O 1
ATOM 1117 N N . ASN A 1 141 ? 3.934 -8.236 4.705 1.00 98.75 141 ASN A N 1
ATOM 1118 C CA . ASN A 1 141 ? 3.924 -8.944 3.434 1.00 98.75 141 ASN A CA 1
ATOM 1119 C C . ASN A 1 141 ? 4.124 -7.946 2.284 1.00 98.75 141 ASN A C 1
ATOM 1121 O O . ASN A 1 141 ? 3.241 -7.136 1.996 1.00 98.75 141 ASN A O 1
ATOM 1125 N N . TYR A 1 142 ? 5.267 -8.002 1.603 1.00 98.69 142 TYR A N 1
ATOM 1126 C CA . TYR A 1 142 ? 5.510 -7.232 0.379 1.00 98.69 142 TYR A CA 1
ATOM 1127 C C . TYR A 1 142 ? 5.184 -8.115 -0.820 1.00 98.69 142 TYR A C 1
ATOM 1129 O O . TYR A 1 142 ? 5.851 -9.125 -1.025 1.00 98.69 142 TYR A O 1
ATOM 1137 N N . MET A 1 143 ? 4.143 -7.772 -1.578 1.00 98.56 143 MET A N 1
ATOM 1138 C CA . MET A 1 143 ? 3.606 -8.629 -2.636 1.00 98.56 143 MET A CA 1
ATOM 1139 C C . MET A 1 143 ? 3.586 -7.930 -3.990 1.00 98.56 143 MET A C 1
ATOM 1141 O O . MET A 1 143 ? 3.100 -6.809 -4.118 1.00 98.56 143 MET A O 1
ATOM 1145 N N . ASP A 1 144 ? 4.031 -8.613 -5.033 1.00 97.62 144 ASP A N 1
ATOM 1146 C CA . ASP A 1 144 ? 4.023 -8.058 -6.379 1.00 97.62 144 ASP A CA 1
ATOM 1147 C C . ASP A 1 144 ? 3.721 -9.111 -7.453 1.00 97.62 144 ASP A C 1
ATOM 1149 O O . ASP A 1 144 ? 3.294 -10.229 -7.147 1.00 97.62 144 ASP A O 1
ATOM 1153 N N . HIS A 1 145 ? 3.847 -8.736 -8.723 1.00 95.19 145 HIS A N 1
ATOM 1154 C CA . HIS A 1 145 ? 3.480 -9.589 -9.847 1.00 95.19 145 HIS A CA 1
ATOM 1155 C C . HIS A 1 145 ? 4.293 -10.887 -9.928 1.00 95.19 145 HIS A C 1
ATOM 1157 O O . HIS A 1 145 ? 3.742 -11.956 -10.212 1.00 95.19 145 HIS A O 1
ATOM 1163 N N . THR A 1 146 ? 5.605 -10.804 -9.720 1.00 95.88 146 THR A N 1
ATOM 1164 C CA . THR A 1 146 ? 6.525 -11.922 -9.959 1.00 95.88 146 THR A CA 1
ATOM 1165 C C . THR A 1 146 ? 6.925 -12.639 -8.680 1.00 95.88 146 THR A C 1
ATOM 1167 O O . THR A 1 146 ? 7.203 -13.839 -8.734 1.00 95.88 146 THR A O 1
ATOM 1170 N N . GLY A 1 147 ? 6.912 -11.946 -7.540 1.00 97.19 147 GLY A N 1
ATOM 1171 C CA . GLY A 1 147 ? 7.621 -12.352 -6.332 1.00 97.19 147 GLY A CA 1
ATOM 1172 C C . GLY A 1 147 ? 9.129 -12.483 -6.571 1.00 97.19 147 GLY A C 1
ATOM 1173 O O . GLY A 1 147 ? 9.636 -12.156 -7.644 1.00 97.19 147 GLY A O 1
ATOM 1174 N N . GLY A 1 148 ? 9.841 -13.019 -5.578 1.00 97.81 148 GLY A N 1
ATOM 1175 C CA . GLY A 1 148 ? 11.300 -13.182 -5.613 1.00 97.81 148 GLY A CA 1
ATOM 1176 C C . GLY A 1 148 ? 12.028 -12.108 -4.803 1.00 97.81 148 GLY A C 1
ATOM 1177 O O . GLY A 1 148 ? 11.427 -11.125 -4.378 1.00 97.81 148 GLY A O 1
ATOM 1178 N N . ASP A 1 149 ? 13.314 -12.327 -4.516 1.00 97.25 149 ASP A N 1
ATOM 1179 C CA . ASP A 1 149 ? 14.143 -11.420 -3.697 1.00 97.25 149 ASP A CA 1
ATOM 1180 C C . ASP A 1 149 ? 13.492 -11.046 -2.346 1.00 97.25 149 ASP A C 1
ATOM 1182 O O . ASP A 1 149 ? 13.614 -9.933 -1.841 1.00 97.25 149 ASP A O 1
ATOM 1186 N N . GLY A 1 150 ? 12.745 -12.002 -1.779 1.00 97.44 150 GLY A N 1
ATOM 1187 C CA . GLY A 1 150 ? 11.983 -11.879 -0.533 1.00 97.44 150 GLY A CA 1
ATOM 1188 C C . GLY A 1 150 ? 10.561 -11.309 -0.668 1.00 97.44 150 GLY A C 1
ATOM 1189 O O . GLY A 1 150 ? 9.795 -11.367 0.292 1.00 97.44 150 GLY A O 1
ATOM 1190 N N . ARG A 1 151 ? 10.154 -10.845 -1.854 1.00 98.44 151 ARG A N 1
ATOM 1191 C CA . ARG A 1 151 ? 8.768 -10.448 -2.150 1.00 98.44 151 ARG A CA 1
ATOM 1192 C C . ARG A 1 151 ? 7.903 -11.667 -2.454 1.00 98.44 151 ARG A C 1
ATOM 1194 O O . ARG A 1 151 ? 8.342 -12.639 -3.076 1.00 98.44 151 ARG A O 1
ATOM 1201 N N . LEU A 1 152 ? 6.642 -11.597 -2.048 1.00 98.50 152 LEU A N 1
ATOM 1202 C CA . LEU A 1 152 ? 5.629 -12.603 -2.332 1.00 98.50 152 LEU A CA 1
ATOM 1203 C C . LEU A 1 152 ? 5.051 -12.401 -3.731 1.00 98.50 152 LEU A C 1
ATOM 1205 O O . LEU A 1 152 ? 4.768 -11.280 -4.147 1.00 98.50 152 LEU A O 1
ATOM 1209 N N . LYS A 1 153 ? 4.804 -13.504 -4.435 1.00 97.88 153 LYS A N 1
ATOM 1210 C CA . LYS A 1 153 ? 4.092 -13.474 -5.711 1.00 97.88 153 LYS A CA 1
ATOM 1211 C C . LYS A 1 153 ? 2.588 -13.356 -5.480 1.00 97.88 153 LYS A C 1
ATOM 1213 O O . LYS A 1 153 ? 2.026 -14.080 -4.657 1.00 97.88 153 LYS A O 1
ATOM 1218 N N . SER A 1 154 ? 1.930 -12.481 -6.232 1.00 97.06 154 SER A N 1
ATOM 1219 C CA . SER A 1 154 ? 0.481 -12.342 -6.187 1.00 97.06 154 SER A CA 1
ATOM 1220 C C . SER A 1 154 ? -0.230 -13.497 -6.892 1.00 97.06 154 SER A C 1
ATOM 1222 O O . SER A 1 154 ? 0.143 -13.902 -7.993 1.00 97.06 154 SER A O 1
ATOM 1224 N N . ASN A 1 155 ? -1.285 -13.994 -6.250 1.00 96.62 155 ASN A N 1
ATOM 1225 C CA . ASN A 1 155 ? -2.239 -14.940 -6.822 1.00 96.62 155 ASN A CA 1
ATOM 1226 C C . ASN A 1 155 ? -3.570 -14.230 -7.057 1.00 96.62 155 ASN A C 1
ATOM 1228 O O . ASN A 1 155 ? -3.825 -13.185 -6.461 1.00 96.62 155 ASN A O 1
ATOM 1232 N N . PHE A 1 156 ? -4.428 -14.808 -7.893 1.00 96.12 156 PHE A N 1
ATOM 1233 C CA . PHE A 1 156 ? -5.704 -14.210 -8.272 1.00 96.12 156 PHE A CA 1
ATOM 1234 C C . PHE A 1 156 ? -6.859 -15.158 -7.959 1.00 96.12 156 PHE A C 1
ATOM 1236 O O . PHE A 1 156 ? -6.754 -16.365 -8.162 1.00 96.12 156 PHE A O 1
ATOM 1243 N N . VAL A 1 157 ? -7.956 -14.593 -7.463 1.00 95.56 157 VAL A N 1
ATOM 1244 C CA . VAL A 1 157 ? -9.267 -15.235 -7.466 1.00 95.56 157 VAL A CA 1
ATOM 1245 C C . VAL A 1 157 ? -9.862 -14.987 -8.841 1.00 95.56 157 VAL A C 1
ATOM 1247 O O . VAL A 1 157 ? -10.175 -13.841 -9.178 1.00 95.56 157 VAL A O 1
ATOM 1250 N N . ASP A 1 158 ? -9.969 -16.043 -9.640 1.00 92.19 158 ASP A N 1
ATOM 1251 C CA . ASP A 1 158 ? -10.575 -15.965 -10.965 1.00 92.19 158 ASP A CA 1
ATOM 1252 C C . ASP A 1 158 ? -12.043 -15.534 -10.870 1.00 92.19 158 ASP A C 1
ATOM 1254 O O . ASP A 1 158 ? -12.753 -15.865 -9.922 1.00 92.19 158 ASP A O 1
ATOM 1258 N N . ASP A 1 159 ? -12.491 -14.768 -11.866 1.00 89.62 159 ASP A N 1
ATOM 1259 C CA . ASP A 1 159 ? -13.879 -14.311 -12.007 1.00 89.62 159 ASP A CA 1
ATOM 1260 C C . ASP A 1 159 ? -14.466 -13.551 -10.796 1.00 89.62 159 ASP A C 1
ATOM 1262 O O . ASP A 1 159 ? -15.685 -13.479 -10.628 1.00 89.62 159 ASP A O 1
ATOM 1266 N N . ALA A 1 160 ? -13.611 -12.917 -9.987 1.00 90.06 160 ALA A N 1
ATOM 1267 C CA . ALA A 1 160 ? -14.009 -12.072 -8.860 1.00 90.06 160 ALA A CA 1
ATOM 1268 C C . ALA A 1 160 ? -14.497 -10.665 -9.273 1.00 90.06 160 ALA A C 1
ATOM 1270 O O . ALA A 1 160 ? -15.201 -10.008 -8.509 1.00 90.06 160 ALA A O 1
ATOM 1271 N N . LEU A 1 161 ? -14.135 -10.183 -10.468 1.00 86.38 161 LEU A N 1
ATOM 1272 C CA . LEU A 1 161 ? -14.550 -8.882 -11.001 1.00 86.38 161 LEU A CA 1
ATOM 1273 C C . LEU A 1 161 ? -15.631 -9.044 -12.073 1.00 86.38 161 LEU A C 1
ATOM 1275 O O . LEU A 1 161 ? -15.386 -9.623 -13.135 1.00 86.38 161 LEU A O 1
ATOM 1279 N N . HIS A 1 162 ? -16.817 -8.482 -11.825 1.00 84.00 162 HIS A N 1
ATOM 1280 C CA . HIS A 1 162 ? -17.943 -8.536 -12.763 1.00 84.00 162 HIS A CA 1
ATOM 1281 C C . HIS A 1 162 ? -18.167 -7.170 -13.413 1.00 84.00 162 HIS A C 1
ATOM 1283 O O . HIS A 1 162 ? -18.430 -6.162 -12.755 1.00 84.00 162 HIS A O 1
ATOM 1289 N N . PHE A 1 163 ? -18.061 -7.125 -14.739 1.00 81.06 163 PHE A N 1
ATOM 1290 C CA . PHE A 1 163 ? -18.324 -5.910 -15.501 1.00 81.06 163 PHE A CA 1
ATOM 1291 C C . PHE A 1 163 ? -19.827 -5.735 -15.719 1.00 81.06 163 PHE A C 1
ATOM 1293 O O . PHE A 1 163 ? -20.553 -6.700 -15.944 1.00 81.06 163 PHE A O 1
ATOM 1300 N N . SER A 1 164 ? -20.300 -4.485 -15.679 1.00 80.44 164 SER A N 1
ATOM 1301 C CA . SER A 1 164 ? -21.720 -4.175 -15.915 1.00 80.44 164 SER A CA 1
ATOM 1302 C C . SER A 1 164 ? -22.178 -4.441 -17.353 1.00 80.44 164 SER A C 1
ATOM 1304 O O . SER A 1 164 ? -23.379 -4.475 -17.613 1.00 80.44 164 SER A O 1
ATOM 1306 N N . GLN A 1 165 ? -21.229 -4.611 -18.276 1.00 77.81 165 GLN A N 1
ATOM 1307 C CA . GLN A 1 165 ? -21.456 -4.948 -19.674 1.00 77.81 165 GLN A CA 1
ATOM 1308 C C . GLN A 1 165 ? -20.426 -5.980 -20.128 1.00 77.81 165 GLN A C 1
ATOM 1310 O O . GLN A 1 165 ? -19.288 -5.982 -19.646 1.00 77.81 165 GLN A O 1
ATOM 1315 N N . ASP A 1 166 ? -20.823 -6.830 -21.076 1.00 77.19 166 ASP A N 1
ATOM 1316 C CA . ASP A 1 166 ? -19.884 -7.691 -21.784 1.00 77.19 166 ASP A CA 1
ATOM 1317 C C . ASP A 1 166 ? -19.026 -6.833 -22.718 1.00 77.19 166 ASP A C 1
ATOM 1319 O O . ASP A 1 166 ? -19.458 -6.375 -23.775 1.00 77.19 166 ASP A O 1
ATOM 1323 N N . ASN A 1 167 ? -17.797 -6.595 -22.276 1.00 69.69 167 ASN A N 1
ATOM 1324 C CA . ASN A 1 167 ? -16.791 -5.827 -22.991 1.00 69.69 167 ASN A CA 1
ATOM 1325 C C . ASN A 1 167 ? -15.734 -6.739 -23.630 1.00 69.69 167 ASN A C 1
ATOM 1327 O O . ASN A 1 167 ? -14.615 -6.291 -23.885 1.00 69.69 167 ASN A O 1
ATOM 1331 N N . GLY A 1 168 ? -16.058 -8.009 -23.878 1.00 74.31 168 GLY A N 1
ATOM 1332 C CA . GLY A 1 168 ? -15.120 -8.994 -24.394 1.00 74.31 168 GLY A CA 1
ATOM 1333 C C . GLY A 1 168 ? -14.227 -9.591 -23.305 1.00 74.31 168 GLY A C 1
ATOM 1334 O O . GLY A 1 168 ? -14.615 -9.746 -22.148 1.00 74.31 168 GLY A O 1
ATOM 1335 N N . LYS A 1 169 ? -13.000 -9.963 -23.679 1.00 78.25 169 LYS A N 1
ATOM 1336 C CA . LYS A 1 169 ? -12.057 -10.699 -22.822 1.00 78.25 169 LYS A CA 1
ATOM 1337 C C . LYS A 1 169 ? -11.261 -9.742 -21.932 1.00 78.25 169 LYS A C 1
ATOM 1339 O O . LYS A 1 169 ? -10.043 -9.619 -22.070 1.00 78.25 169 LYS A O 1
ATOM 1344 N N . LEU A 1 170 ? -11.959 -9.042 -21.043 1.00 83.56 170 LEU A N 1
ATOM 1345 C CA . LEU A 1 170 ? -11.327 -8.271 -19.973 1.00 83.56 170 LEU A CA 1
ATOM 1346 C C . LEU A 1 170 ? -10.816 -9.199 -18.865 1.00 83.56 170 LEU A C 1
ATOM 1348 O O . LEU A 1 170 ? -11.368 -10.275 -18.638 1.00 83.56 170 LEU A O 1
ATOM 1352 N N . ALA A 1 171 ? -9.767 -8.770 -18.163 1.00 86.19 171 ALA A N 1
ATOM 1353 C CA . ALA A 1 171 ? -9.289 -9.462 -16.973 1.00 86.19 171 ALA A CA 1
ATOM 1354 C C . ALA A 1 171 ? -10.368 -9.423 -15.882 1.00 86.19 171 ALA A C 1
ATOM 1356 O O . ALA A 1 171 ? -10.857 -8.348 -15.532 1.00 86.19 171 ALA A O 1
ATOM 1357 N N . ARG A 1 172 ? -10.736 -10.596 -15.357 1.00 88.88 172 ARG A N 1
ATOM 1358 C CA . ARG A 1 172 ? -11.767 -10.741 -14.315 1.00 88.88 172 ARG A CA 1
ATOM 1359 C C . ARG A 1 172 ? -11.213 -11.216 -12.975 1.00 88.88 172 ARG A C 1
ATOM 1361 O O . ARG A 1 172 ? -11.949 -11.233 -11.995 1.00 88.88 172 ARG A O 1
ATOM 1368 N N . GLY A 1 173 ? -9.940 -11.602 -12.923 1.00 92.44 173 GLY A N 1
ATOM 1369 C CA . GLY A 1 173 ? -9.312 -12.009 -11.677 1.00 92.44 173 GLY A CA 1
ATOM 1370 C C . GLY A 1 173 ? -8.992 -10.802 -10.801 1.00 92.44 173 GLY A C 1
ATOM 1371 O O . GLY A 1 173 ? -8.554 -9.768 -11.310 1.00 92.44 173 GLY A O 1
ATOM 1372 N N . ILE A 1 174 ? -9.173 -10.938 -9.490 1.00 94.88 174 ILE A N 1
ATOM 1373 C CA . ILE A 1 174 ? -8.709 -9.967 -8.487 1.00 94.88 174 ILE A CA 1
ATOM 1374 C C . ILE A 1 174 ? -7.662 -10.652 -7.624 1.00 94.88 174 ILE A C 1
ATOM 1376 O O . ILE A 1 174 ? -7.822 -11.809 -7.247 1.00 94.88 174 ILE A O 1
ATOM 1380 N N . SER A 1 175 ? -6.580 -9.946 -7.315 1.00 96.62 175 SER A N 1
ATOM 1381 C CA . SER A 1 175 ? -5.536 -10.460 -6.437 1.00 96.62 175 SER A CA 1
ATOM 1382 C C . SER A 1 175 ? -6.115 -10.935 -5.097 1.00 96.62 175 SER A C 1
ATOM 1384 O O . SER A 1 175 ? -6.901 -10.220 -4.471 1.00 96.62 175 SER A O 1
ATOM 1386 N N . THR A 1 176 ? -5.717 -12.124 -4.638 1.00 96.75 176 THR A N 1
ATOM 1387 C CA . THR A 1 176 ? -6.230 -12.742 -3.401 1.00 96.75 176 THR A CA 1
ATOM 1388 C C . THR A 1 176 ? -6.029 -11.836 -2.190 1.00 96.75 176 THR A C 1
ATOM 1390 O O . THR A 1 176 ? -6.931 -11.700 -1.371 1.00 96.75 176 THR A O 1
ATOM 1393 N N . ALA A 1 177 ? -4.902 -11.119 -2.127 1.00 97.25 177 ALA A N 1
ATOM 1394 C CA . ALA A 1 177 ? -4.628 -10.150 -1.069 1.00 97.25 177 ALA A CA 1
ATOM 1395 C C . ALA A 1 177 ? -5.682 -9.035 -0.992 1.00 97.25 177 ALA A C 1
ATOM 1397 O O . ALA A 1 177 ? -5.936 -8.516 0.089 1.00 97.25 177 ALA A O 1
ATOM 1398 N N . PHE A 1 178 ? -6.292 -8.653 -2.115 1.00 97.06 178 PHE A N 1
ATOM 1399 C CA . PHE A 1 178 ? -7.348 -7.640 -2.152 1.00 97.06 178 PHE A CA 1
ATOM 1400 C C . PHE A 1 178 ? -8.736 -8.240 -1.952 1.00 97.06 178 PHE A C 1
ATOM 1402 O O . PHE A 1 178 ? -9.560 -7.621 -1.289 1.00 97.06 178 PHE A O 1
ATOM 1409 N N . ALA A 1 179 ? -8.991 -9.429 -2.501 1.00 95.56 179 ALA A N 1
ATOM 1410 C CA . ALA A 1 179 ? -10.272 -10.115 -2.357 1.00 95.56 179 ALA A CA 1
ATOM 1411 C C . ALA A 1 179 ? -10.543 -10.568 -0.910 1.00 95.56 179 ALA A C 1
ATOM 1413 O O . ALA A 1 179 ? -11.688 -10.576 -0.474 1.00 95.56 179 ALA A O 1
ATOM 1414 N N . GLU A 1 180 ? -9.495 -10.928 -0.165 1.00 95.56 180 GLU A N 1
ATOM 1415 C CA . GLU A 1 180 ? -9.591 -11.422 1.214 1.00 95.56 180 GLU A CA 1
ATOM 1416 C C . GLU A 1 180 ? -9.334 -10.350 2.286 1.00 95.56 180 GLU A C 1
ATOM 1418 O O . GLU A 1 180 ? -9.305 -10.675 3.473 1.00 95.56 180 GLU A O 1
ATOM 1423 N N . ALA A 1 181 ? -9.069 -9.099 1.902 1.00 97.69 181 ALA A N 1
ATOM 1424 C CA . ALA A 1 181 ? -8.781 -8.041 2.865 1.00 97.69 181 ALA A CA 1
ATOM 1425 C C . ALA A 1 181 ? -10.048 -7.597 3.607 1.00 97.69 181 ALA A C 1
ATOM 1427 O O . ALA A 1 181 ? -11.085 -7.365 2.989 1.00 97.69 181 ALA A O 1
ATOM 1428 N N . ASP A 1 182 ? -9.932 -7.369 4.915 1.00 98.00 182 ASP A N 1
ATOM 1429 C CA . ASP A 1 182 ? -10.974 -6.688 5.688 1.00 98.00 182 ASP A CA 1
ATOM 1430 C C . ASP A 1 182 ? -10.969 -5.182 5.417 1.00 98.00 182 ASP A C 1
ATOM 1432 O O . ASP A 1 182 ? -12.020 -4.545 5.415 1.00 98.00 182 ASP A O 1
ATOM 1436 N N . TYR A 1 183 ? -9.785 -4.620 5.153 1.00 98.06 183 TYR A N 1
ATOM 1437 C CA . TYR A 1 183 ? -9.604 -3.211 4.827 1.00 98.06 183 TYR A CA 1
ATOM 1438 C C . TYR A 1 183 ? -8.645 -3.044 3.651 1.00 98.06 183 TYR A C 1
ATOM 1440 O O . TYR A 1 183 ? -7.547 -3.603 3.633 1.00 98.06 183 TYR A O 1
ATOM 1448 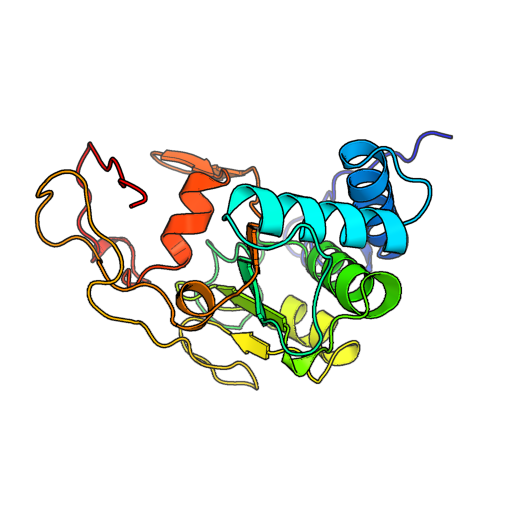N N . VAL A 1 184 ? -9.019 -2.193 2.694 1.00 97.19 184 VAL A N 1
ATOM 1449 C CA . VAL A 1 184 ? -8.144 -1.815 1.580 1.00 97.19 184 VAL A CA 1
ATOM 1450 C C . VAL A 1 184 ? -7.804 -0.333 1.647 1.00 97.19 184 VAL A C 1
ATOM 1452 O O . VAL A 1 184 ? -8.689 0.520 1.710 1.00 97.19 184 VAL A O 1
ATOM 1455 N N . ILE A 1 185 ? -6.511 -0.019 1.563 1.00 96.62 185 ILE A N 1
ATOM 1456 C CA . ILE A 1 185 ? -6.007 1.348 1.421 1.00 96.62 185 ILE A CA 1
ATOM 1457 C C . ILE A 1 185 ? -5.474 1.524 0.002 1.00 96.62 185 ILE A C 1
ATOM 1459 O O . ILE A 1 185 ? -4.521 0.868 -0.415 1.00 96.62 185 ILE A O 1
ATOM 1463 N N . ASN A 1 186 ? -6.077 2.440 -0.752 1.00 94.00 186 ASN A N 1
ATOM 1464 C CA . ASN A 1 186 ? -5.635 2.771 -2.102 1.00 94.00 186 ASN A CA 1
ATOM 1465 C C . ASN A 1 186 ? -4.679 3.971 -2.072 1.00 94.00 186 ASN A C 1
ATOM 1467 O O . ASN A 1 186 ? -5.118 5.120 -2.017 1.00 94.00 186 ASN A O 1
ATOM 1471 N N . MET A 1 187 ? -3.373 3.706 -2.129 1.00 91.69 187 MET A N 1
ATOM 1472 C CA . MET A 1 187 ? -2.340 4.742 -2.160 1.00 91.69 187 MET A CA 1
ATOM 1473 C C . MET A 1 187 ? -2.056 5.161 -3.604 1.00 91.69 187 MET A C 1
ATOM 1475 O O . MET A 1 187 ? -1.085 4.738 -4.235 1.00 91.69 187 MET A O 1
ATOM 1479 N N . ALA A 1 188 ? -2.960 5.968 -4.154 1.00 79.88 188 ALA A N 1
ATOM 1480 C CA . ALA A 1 188 ? -2.843 6.461 -5.517 1.00 79.88 188 ALA A CA 1
ATOM 1481 C C . ALA A 1 188 ? -1.798 7.581 -5.642 1.00 79.88 188 ALA A C 1
ATOM 1483 O O . ALA A 1 188 ? -1.615 8.390 -4.735 1.00 79.88 188 ALA A O 1
ATOM 1484 N N . LEU A 1 189 ? -1.160 7.652 -6.811 1.00 79.50 189 LEU A N 1
ATOM 1485 C CA . LEU A 1 189 ? -0.234 8.715 -7.188 1.00 79.50 189 LEU A CA 1
ATOM 1486 C C . LEU A 1 189 ? -0.882 9.577 -8.272 1.00 79.50 189 LEU A C 1
ATOM 1488 O O . LEU A 1 189 ? -1.240 9.060 -9.334 1.00 79.50 189 LEU A O 1
ATOM 1492 N N . LEU A 1 190 ? -1.004 10.881 -8.021 1.00 70.62 190 LEU A N 1
ATOM 1493 C CA . LEU A 1 190 ? -1.409 11.834 -9.049 1.00 70.62 190 LEU A CA 1
ATOM 1494 C C . LEU A 1 190 ? -0.222 12.098 -9.982 1.00 70.62 190 LEU A C 1
ATOM 1496 O O . LEU A 1 190 ? 0.715 12.800 -9.615 1.00 70.62 190 LEU A O 1
ATOM 1500 N N . LYS A 1 191 ? -0.274 11.540 -11.194 1.00 65.75 191 LYS A N 1
ATOM 1501 C CA . LYS A 1 191 ? 0.702 11.804 -12.263 1.00 65.75 191 LYS A CA 1
ATOM 1502 C C . LYS A 1 191 ? 0.034 11.891 -13.631 1.00 65.75 191 LYS A C 1
ATOM 1504 O O . LYS A 1 191 ? -0.997 11.254 -13.855 1.00 65.75 191 LYS A O 1
ATOM 1509 N N . GLY A 1 192 ? 0.642 12.638 -14.553 1.00 52.03 192 GLY A N 1
ATOM 1510 C CA . GLY A 1 192 ? 0.280 12.587 -15.971 1.00 52.03 192 GLY A CA 1
ATOM 1511 C C . GLY A 1 192 ? 0.496 11.180 -16.540 1.00 52.03 192 GLY A C 1
ATOM 1512 O O . GLY A 1 192 ? 1.409 10.468 -16.119 1.00 52.03 192 GLY A O 1
ATOM 1513 N N . HIS A 1 193 ? -0.376 10.759 -17.454 1.00 56.66 193 HIS A N 1
ATOM 1514 C CA . HIS A 1 193 ? -0.304 9.465 -18.128 1.00 56.66 193 HIS A CA 1
ATOM 1515 C C . HIS A 1 193 ? -0.543 9.653 -19.625 1.00 56.66 193 HIS A C 1
ATOM 1517 O O . HIS A 1 193 ? -1.585 10.183 -20.024 1.00 56.66 193 HIS A O 1
ATOM 1523 N N . GLU A 1 194 ? 0.374 9.159 -20.457 1.00 52.38 194 GLU A N 1
ATOM 1524 C CA . GLU A 1 194 ? 0.208 9.183 -21.910 1.00 52.38 194 GLU A CA 1
ATOM 1525 C C . GLU A 1 194 ? -1.080 8.442 -22.312 1.00 52.38 194 GLU A C 1
ATOM 1527 O O . GLU A 1 194 ? -1.344 7.323 -21.876 1.00 52.38 194 GLU A O 1
ATOM 1532 N N . GLY A 1 195 ? -1.959 9.095 -23.071 1.00 51.84 195 GLY A N 1
ATOM 1533 C CA . GLY A 1 195 ? -3.179 8.492 -23.625 1.00 51.84 195 GLY A CA 1
ATOM 1534 C C . GLY A 1 195 ? -4.404 8.392 -22.703 1.00 51.84 195 GLY A C 1
ATOM 1535 O O . GLY A 1 195 ? -5.515 8.321 -23.218 1.00 51.84 195 GLY A O 1
ATOM 1536 N N . GLN A 1 196 ? -4.262 8.437 -21.371 1.00 52.59 196 GLN A N 1
ATOM 1537 C CA . GLN A 1 196 ? -5.415 8.385 -20.449 1.00 52.59 196 GLN A CA 1
ATOM 1538 C C . GLN A 1 196 ? -5.557 9.630 -19.548 1.00 52.59 196 GLN A C 1
ATOM 1540 O O . GLN A 1 196 ? -6.400 9.648 -18.647 1.00 52.59 196 GLN A O 1
ATOM 1545 N N . GLY A 1 197 ? -4.737 10.664 -19.743 1.00 60.41 197 GLY A N 1
ATOM 1546 C CA . GLY A 1 197 ? -4.803 11.922 -18.993 1.00 60.41 197 GLY A CA 1
ATOM 1547 C C . GLY A 1 197 ? -4.035 11.857 -17.673 1.00 60.41 197 GLY A C 1
ATOM 1548 O O . GLY A 1 197 ? -2.854 12.181 -17.632 1.00 60.41 197 GLY A O 1
ATOM 1549 N N . VAL A 1 198 ? -4.690 11.430 -16.587 1.00 55.91 198 VAL A N 1
ATOM 1550 C CA . VAL A 1 198 ? -4.123 11.450 -15.220 1.00 55.91 198 VAL A CA 1
ATOM 1551 C C . VAL A 1 198 ? -4.285 10.118 -14.499 1.00 55.91 198 VAL A C 1
ATOM 1553 O O . VAL A 1 198 ? -5.315 9.468 -14.647 1.00 55.91 198 VAL A O 1
ATOM 1556 N N . THR A 1 199 ? -3.308 9.694 -13.701 1.00 52.94 199 THR A N 1
ATOM 1557 C CA . THR A 1 199 ? -3.466 8.572 -12.761 1.00 52.94 199 THR A CA 1
ATOM 1558 C C . THR A 1 199 ? -4.165 9.066 -11.494 1.00 52.94 199 THR A C 1
ATOM 1560 O O . THR A 1 199 ? -3.738 10.046 -10.897 1.00 52.94 199 THR A O 1
ATOM 1563 N N . LEU A 1 200 ? -5.266 8.412 -11.114 1.00 63.88 200 LEU A N 1
ATOM 1564 C CA . LEU A 1 200 ? -6.093 8.707 -9.933 1.00 63.88 200 LEU A CA 1
ATOM 1565 C C . LEU A 1 200 ? -6.516 7.391 -9.259 1.00 63.88 200 LEU A C 1
ATOM 1567 O O . LEU A 1 200 ? -6.236 6.310 -9.784 1.00 63.88 200 LEU A O 1
ATOM 1571 N N . CYS A 1 201 ? -7.226 7.461 -8.128 1.00 72.06 201 CYS A N 1
ATOM 1572 C CA . CYS A 1 201 ? -7.617 6.297 -7.320 1.00 72.06 201 CYS A CA 1
ATOM 1573 C C . CYS A 1 201 ? -8.256 5.158 -8.131 1.00 72.06 201 CYS A C 1
ATOM 1575 O O . CYS A 1 201 ? -7.858 4.004 -7.974 1.00 72.06 201 CYS A O 1
ATOM 1577 N N . GLY A 1 202 ? -9.179 5.468 -9.049 1.00 70.62 202 GLY A N 1
ATOM 1578 C CA . GLY A 1 202 ? -9.822 4.453 -9.895 1.00 70.62 202 GLY A CA 1
ATOM 1579 C C . GLY A 1 202 ? -8.854 3.724 -10.835 1.00 70.62 202 GLY A C 1
ATOM 1580 O O . GLY A 1 202 ? -8.993 2.527 -11.054 1.00 70.62 202 GLY A O 1
ATOM 1581 N N . LYS A 1 203 ? -7.820 4.406 -11.341 1.00 73.88 203 LYS A N 1
ATOM 1582 C CA . LYS A 1 203 ? -6.807 3.775 -12.202 1.00 73.88 203 LYS A CA 1
ATOM 1583 C C . LYS A 1 203 ? -5.825 2.913 -11.429 1.00 73.88 203 LYS A C 1
ATOM 1585 O O . LYS A 1 203 ? -5.428 1.869 -11.929 1.00 73.88 203 LYS A O 1
ATOM 1590 N N . ASN A 1 204 ? -5.453 3.322 -10.215 1.00 83.00 204 ASN A N 1
ATOM 1591 C CA . ASN A 1 204 ? -4.574 2.506 -9.375 1.00 83.00 204 ASN A CA 1
ATOM 1592 C C . ASN A 1 204 ? -5.220 1.150 -9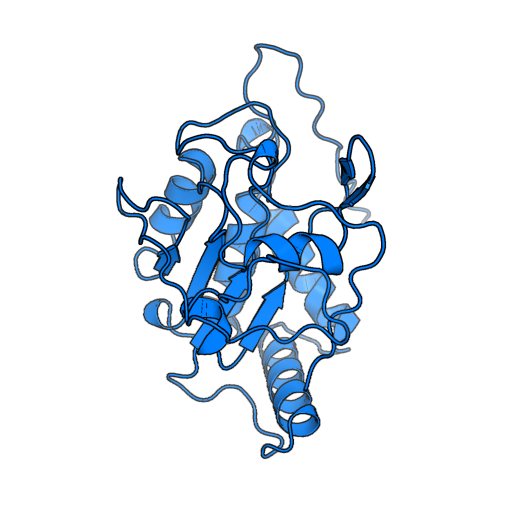.038 1.00 83.00 204 ASN A C 1
ATOM 1594 O O . ASN A 1 204 ? -4.531 0.135 -8.967 1.00 83.00 204 ASN A O 1
ATOM 1598 N N . TRP A 1 205 ? -6.552 1.131 -8.916 1.00 86.62 205 TRP A N 1
ATOM 1599 C CA . TRP A 1 205 ? -7.337 -0.085 -8.709 1.00 86.62 205 TRP A CA 1
ATOM 1600 C C . TRP A 1 205 ? -7.218 -1.099 -9.848 1.00 86.62 205 TRP A C 1
ATOM 1602 O O . TRP A 1 205 ? -7.264 -2.293 -9.589 1.00 86.62 205 TRP A O 1
ATOM 1612 N N . TYR A 1 206 ? -6.996 -0.674 -11.094 1.00 84.81 206 TYR A N 1
ATOM 1613 C CA . TYR A 1 206 ? -6.846 -1.625 -12.201 1.00 84.81 206 TYR A CA 1
ATOM 1614 C C . TYR A 1 206 ? -5.624 -2.540 -12.017 1.00 84.81 206 TYR A C 1
ATOM 1616 O O . TYR A 1 206 ? -5.653 -3.705 -12.408 1.00 84.81 206 TYR A O 1
ATOM 1624 N N . GLY A 1 207 ? -4.585 -2.050 -11.334 1.00 88.25 207 GLY A N 1
ATOM 1625 C CA . GLY A 1 207 ? -3.387 -2.825 -11.016 1.00 88.25 207 GLY A CA 1
ATOM 1626 C C . GLY A 1 207 ? -3.587 -3.941 -9.985 1.00 88.25 207 GLY A C 1
ATOM 1627 O O . GLY A 1 207 ? -2.638 -4.664 -9.704 1.00 88.25 207 GLY A O 1
ATOM 1628 N N . THR A 1 208 ? -4.781 -4.094 -9.398 1.00 92.31 208 THR A N 1
ATOM 1629 C CA . THR A 1 208 ? -5.098 -5.232 -8.512 1.00 92.31 208 THR A CA 1
ATOM 1630 C C . THR A 1 208 ? -5.661 -6.436 -9.263 1.00 92.31 208 THR A C 1
ATOM 1632 O O . THR A 1 208 ? -5.842 -7.501 -8.670 1.00 92.31 208 THR A O 1
ATOM 1635 N N . THR A 1 209 ? -5.962 -6.270 -10.550 1.00 91.75 209 THR A N 1
ATOM 1636 C CA . THR A 1 209 ? -6.603 -7.294 -11.376 1.00 91.75 209 THR A CA 1
ATOM 1637 C C . THR A 1 209 ? -5.577 -8.197 -12.056 1.00 91.75 209 THR A C 1
ATOM 1639 O O . THR A 1 209 ? -4.392 -7.868 -12.123 1.00 91.75 209 THR A O 1
ATOM 1642 N N . SER A 1 210 ? -6.030 -9.323 -12.608 1.00 90.88 210 SER A N 1
ATOM 1643 C CA . SER A 1 210 ? -5.212 -10.294 -13.352 1.00 90.88 210 SER A CA 1
ATOM 1644 C C . SER A 1 210 ? -4.782 -9.798 -14.743 1.00 90.88 210 SER A C 1
ATOM 1646 O O . SER A 1 210 ? -4.685 -10.577 -15.694 1.00 90.88 210 SER A O 1
ATOM 1648 N N . ILE A 1 211 ? -4.596 -8.487 -14.897 1.00 88.38 211 ILE A N 1
ATOM 1649 C CA . ILE A 1 211 ? -4.137 -7.870 -16.138 1.00 88.38 211 ILE A CA 1
ATOM 1650 C C . ILE A 1 211 ? -2.721 -8.319 -16.459 1.00 88.38 211 ILE A C 1
ATOM 1652 O O . ILE A 1 211 ? -1.867 -8.466 -15.585 1.00 88.38 211 ILE A O 1
ATOM 1656 N N . HIS A 1 212 ? -2.452 -8.489 -17.747 1.00 85.12 212 HIS A N 1
ATOM 1657 C CA . HIS A 1 212 ? -1.118 -8.811 -18.204 1.00 85.12 212 HIS A CA 1
ATOM 1658 C C . HIS A 1 212 ? -0.180 -7.606 -17.950 1.00 85.12 212 HIS A C 1
ATOM 1660 O O . HIS A 1 212 ? -0.563 -6.471 -18.262 1.00 85.12 212 HIS A O 1
ATOM 1666 N N . PRO A 1 213 ? 1.046 -7.810 -17.427 1.00 76.62 213 PRO A N 1
ATOM 1667 C CA . PRO A 1 213 ? 1.995 -6.721 -17.163 1.00 76.62 213 PRO A CA 1
ATOM 1668 C C . PRO A 1 213 ? 2.336 -5.912 -18.415 1.00 76.62 213 PRO A C 1
ATOM 1670 O O . PRO A 1 213 ? 2.329 -4.682 -18.394 1.00 76.62 213 PRO A O 1
ATOM 1673 N N . ASP A 1 214 ? 2.570 -6.606 -19.534 1.00 79.12 214 ASP A N 1
ATOM 1674 C CA . ASP A 1 214 ? 2.599 -5.983 -20.858 1.00 79.12 214 ASP A CA 1
ATOM 1675 C C . ASP A 1 214 ? 1.192 -5.520 -21.250 1.00 79.12 214 ASP A C 1
ATOM 1677 O O . ASP A 1 214 ? 0.343 -6.314 -21.666 1.00 79.12 214 ASP A O 1
ATOM 1681 N N . TRP A 1 215 ? 0.967 -4.214 -21.123 1.00 74.38 215 TRP A N 1
ATOM 1682 C CA . TRP A 1 215 ? -0.322 -3.583 -21.371 1.00 74.38 215 TRP A CA 1
ATOM 1683 C C . TRP A 1 215 ? -0.829 -3.782 -22.803 1.00 74.38 215 TRP A C 1
ATOM 1685 O O . TRP A 1 215 ? -2.039 -3.745 -23.018 1.00 74.38 215 TRP A O 1
ATOM 1695 N N . ARG A 1 216 ? 0.056 -4.038 -23.778 1.00 78.56 216 ARG A N 1
ATOM 1696 C CA . ARG A 1 216 ? -0.324 -4.275 -25.182 1.00 78.56 216 ARG A CA 1
ATOM 1697 C C . ARG A 1 216 ? -1.075 -5.589 -25.375 1.00 78.56 216 ARG A C 1
ATOM 1699 O O . ARG A 1 216 ? -1.789 -5.738 -26.359 1.00 78.56 216 ARG A O 1
ATOM 1706 N N . LYS A 1 217 ? -0.929 -6.527 -24.436 1.00 82.81 217 LYS A N 1
ATOM 1707 C CA . LYS A 1 217 ? -1.623 -7.821 -24.447 1.00 82.81 217 LYS A CA 1
ATOM 1708 C C . LYS A 1 217 ? -2.997 -7.774 -23.779 1.00 82.81 217 LYS A C 1
ATOM 1710 O O . LYS A 1 217 ? -3.743 -8.745 -23.870 1.00 82.81 217 LYS A O 1
ATOM 1715 N N . ASN A 1 218 ? -3.341 -6.665 -23.126 1.00 81.69 218 ASN A N 1
ATOM 1716 C CA . ASN A 1 218 ? -4.666 -6.465 -22.548 1.00 81.69 218 ASN A CA 1
ATOM 1717 C C . ASN A 1 218 ? -5.631 -5.909 -23.601 1.00 81.69 218 ASN A C 1
ATOM 1719 O O . ASN A 1 218 ? -5.230 -5.138 -24.471 1.00 81.69 218 ASN A O 1
ATOM 1723 N N . GLN A 1 219 ? -6.912 -6.274 -23.511 1.00 75.38 219 GLN A N 1
ATOM 1724 C CA . GLN A 1 219 ? -7.945 -5.664 -24.348 1.00 75.38 219 GLN A CA 1
ATOM 1725 C C . GLN A 1 219 ? -8.241 -4.231 -23.887 1.00 75.38 219 GLN A C 1
ATOM 1727 O O . GLN A 1 219 ? -8.388 -3.974 -22.693 1.00 75.38 219 GLN A O 1
ATOM 1732 N N . HIS A 1 220 ? -8.355 -3.306 -24.845 1.00 67.50 220 HIS A N 1
ATOM 1733 C CA . HIS A 1 220 ? -8.616 -1.885 -24.602 1.00 67.50 220 HIS A CA 1
ATOM 1734 C C . HIS A 1 220 ? -9.932 -1.482 -25.264 1.00 67.50 220 HIS A C 1
ATOM 1736 O O .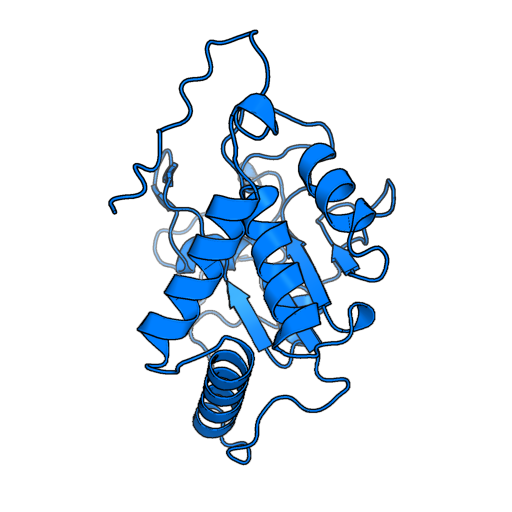 HIS A 1 220 ? -9.958 -1.189 -26.457 1.00 67.50 220 HIS A O 1
ATOM 1742 N N . ASN A 1 221 ? -11.022 -1.435 -24.494 1.00 59.50 221 ASN A N 1
ATOM 1743 C CA . ASN A 1 221 ? -12.322 -0.974 -24.986 1.00 59.50 221 ASN A CA 1
ATOM 1744 C C . ASN A 1 221 ? -12.702 0.370 -24.344 1.00 59.50 221 ASN A C 1
ATOM 1746 O O . ASN A 1 221 ? -12.392 0.635 -23.183 1.00 59.50 221 ASN A O 1
ATOM 1750 N N . LYS A 1 222 ? -13.372 1.240 -25.116 1.00 46.84 222 LYS A N 1
ATOM 1751 C CA . LYS A 1 222 ? -13.614 2.664 -24.788 1.00 46.84 222 LYS A CA 1
ATOM 1752 C C . LYS A 1 222 ? -14.578 2.914 -23.615 1.00 46.84 222 LYS A C 1
ATOM 1754 O O . LYS A 1 222 ? -14.764 4.065 -23.236 1.00 46.84 222 LYS A O 1
ATOM 1759 N N . VAL A 1 223 ? -15.187 1.875 -23.043 1.00 44.97 223 VAL A N 1
ATOM 1760 C CA . VAL A 1 223 ? -16.152 1.988 -21.942 1.00 44.97 223 VAL A CA 1
ATOM 1761 C C . VAL A 1 223 ? -15.918 0.840 -20.969 1.00 44.97 223 VAL A C 1
ATOM 1763 O O . VAL A 1 223 ? -16.231 -0.296 -21.286 1.00 44.97 223 VAL A O 1
ATOM 1766 N N . SER A 1 224 ? -15.383 1.121 -19.781 1.00 47.88 224 SER A N 1
ATOM 1767 C CA . SER A 1 224 ? -15.318 0.151 -18.679 1.00 47.88 224 SER A CA 1
ATOM 1768 C C . SER A 1 224 ? -16.031 0.747 -17.472 1.00 47.88 224 SER A C 1
ATOM 1770 O O . SER A 1 224 ? -15.454 1.554 -16.748 1.00 47.88 224 SER A O 1
ATOM 1772 N N . VAL A 1 225 ? -17.299 0.382 -17.272 1.00 44.12 225 VAL A N 1
ATOM 1773 C CA . VAL A 1 225 ? -18.029 0.681 -16.034 1.00 44.12 225 VAL A CA 1
ATOM 1774 C C . VAL A 1 225 ? -18.028 -0.591 -15.193 1.00 44.12 225 VAL A C 1
ATOM 1776 O O . VAL A 1 225 ? -18.721 -1.565 -15.501 1.00 44.12 225 VAL A O 1
ATOM 1779 N N . VAL A 1 226 ? -17.202 -0.597 -14.151 1.00 44.69 226 VAL A N 1
ATOM 1780 C CA . VAL A 1 226 ? -17.196 -1.656 -13.140 1.00 44.69 226 VAL A CA 1
ATOM 1781 C C . VAL A 1 226 ? -18.396 -1.429 -12.228 1.00 44.69 226 VAL A C 1
ATOM 1783 O O . VAL A 1 226 ? -18.562 -0.334 -11.690 1.00 44.69 226 VAL A O 1
ATOM 1786 N N . ARG A 1 227 ? -19.250 -2.444 -12.072 1.00 27.78 227 ARG A N 1
ATOM 1787 C CA . ARG A 1 227 ? -20.292 -2.433 -11.044 1.00 27.78 227 ARG A CA 1
ATOM 1788 C C . ARG A 1 227 ? -19.675 -3.069 -9.805 1.00 27.78 227 ARG A C 1
ATOM 1790 O O . ARG A 1 227 ? -19.325 -4.241 -9.853 1.00 27.78 227 ARG A O 1
ATOM 1797 N N . CYS A 1 228 ? -19.523 -2.311 -8.724 1.00 25.62 228 CYS A N 1
ATOM 1798 C CA . CYS A 1 228 ? -19.349 -2.941 -7.420 1.00 25.62 228 CYS A CA 1
ATOM 1799 C C . CYS A 1 228 ? -20.706 -3.538 -7.041 1.00 25.62 228 CYS A C 1
ATOM 1801 O O . CYS A 1 228 ? -21.693 -2.798 -6.985 1.00 25.62 228 CYS A O 1
ATOM 1803 N N . ILE A 1 229 ? -20.756 -4.860 -6.901 1.00 30.16 229 ILE A N 1
ATOM 1804 C CA . ILE A 1 229 ? -21.869 -5.579 -6.269 1.00 30.16 229 ILE A CA 1
ATOM 1805 C C . ILE A 1 229 ? -21.679 -5.535 -4.759 1.00 30.16 229 ILE A C 1
ATOM 1807 O O . ILE A 1 229 ? -20.509 -5.643 -4.329 1.00 30.16 229 ILE A O 1
#

InterPro domains:
  IPR007160 Domain of unknown function DUF362 [PF04015] (171-221)

Foldseek 3Di:
DDDPPDDQDDDPPNDACLDCVNDDLVVLLVVVFCVQCVVQVDDGLLVSQQQVQLVLCVVVVHHSGGDDALAAEEELWFPLPADEQADDNDDTGRLSNVQSVLCSCCVRNVHQQLRYEYEQQLHYHHPVSCCSNCVPRVNHAYEYNPADPRHHHWDWDAQCFDFPDCPDDAFRTFTPSVVRGPYYHYPWDWDQDPPPGTTDSVNSRVSRTPAHSPNVPGDDDPDTDTDDD

Organism: NCBI:txid433724

Sequence (229 aa):
MGTRFRCCNVEIGQGYWFEDKYNNQADCNWFIDQTLLQLTGTQNQKQAWGKLFSYHNEKNGKASKGYVKGEKITIKINQNNTYSHSDSEELNASPHIVLALLASLINEAGVSQECITAADPSRHITDFLYNKCIGRFPNVNYMDHTGGDGRLKSNFVDDALHFSQDNGKLARGISTAFAEADYVINMALLKGHEGQGVTLCGKNWYGTTSIHPDWRKNQHNKVSVVRCI

pLDDT: mean 87.27, std 16.99, range [25.62, 98.88]

Radius of gyration: 18.06 Å; chains: 1; bounding box: 46×44×44 Å

Secondary structure (DSSP, 8-state):
-----------TTS--TTSTTT--HHHHHHHHHHHHHHHHT-SSHHHHHHHHHHHHHHHTTS-S----TT--EEEE---TT-SSSS--SS----HHHHHHHHHIIIIIS---GGGEEEEETTS---HHHHHHHHTT-TTSEEEESS-BTTBEEP-EETT---BSS--SS----EEHHHHT-SEEEE----EEETTTEEE-HHHHHHTTBS--SSGGGS---S---B---